Protein AF-A0A292QJA0-F1 (afdb_monomer_lite)

Foldseek 3Di:
DVPCVLQQQADDPVRHSVVVVVVVVVVVVVLVVVVDPVVVVLLVLLVVLLVLLCVLVVLLVLVVLVQVPDDDPDPPDDSVVSVVSNVVSLVVSCVSPVVSSVVVVVVVVVVVVVCVVCVPPDPPDDSVVRSVVVVVVVVVVVVVPDDDDPVLDQDADEAAQAQCVNRVVSVVVVCVVRVVRHHYHYDHDDDDPDDDDVVVVVVSVVVSVVVCVVPPDD

Structure (mmCIF, N/CA/C/O backbone):
data_AF-A0A292QJA0-F1
#
_entry.id   AF-A0A292QJA0-F1
#
loop_
_atom_site.group_PDB
_atom_site.id
_atom_site.type_symbol
_atom_site.label_atom_id
_atom_site.label_alt_id
_atom_site.label_comp_id
_atom_site.label_asym_id
_atom_site.label_entity_id
_atom_site.label_seq_id
_atom_site.pdbx_PDB_ins_code
_atom_site.Cartn_x
_atom_site.Cartn_y
_atom_site.Cartn_z
_atom_site.occupancy
_atom_site.B_iso_or_equiv
_atom_site.auth_seq_id
_atom_site.auth_comp_id
_atom_site.auth_asym_id
_atom_site.auth_atom_id
_atom_site.pdbx_PDB_model_num
ATOM 1 N N . TYR A 1 1 ? -13.177 3.931 -1.621 1.00 68.00 1 TYR A N 1
ATOM 2 C CA . TYR A 1 1 ? -14.286 2.974 -1.791 1.00 68.00 1 TYR A CA 1
ATOM 3 C C . TYR A 1 1 ? -15.357 3.621 -2.654 1.00 68.00 1 TYR A C 1
ATOM 5 O O . TYR A 1 1 ? -15.838 4.680 -2.253 1.00 68.00 1 TYR A O 1
ATOM 13 N N . PRO A 1 2 ? -15.685 3.057 -3.832 1.00 63.75 2 PRO A N 1
ATOM 14 C CA . PRO A 1 2 ? -16.745 3.592 -4.686 1.00 63.75 2 PRO A CA 1
ATOM 15 C C . PRO A 1 2 ? -18.065 3.551 -3.901 1.00 63.75 2 PRO A C 1
ATOM 17 O O . PRO A 1 2 ? -18.461 2.490 -3.431 1.00 63.75 2 PRO A O 1
ATOM 20 N N . GLY A 1 3 ? -18.675 4.715 -3.672 1.00 71.25 3 GLY A N 1
ATOM 21 C CA . GLY A 1 3 ? -19.870 4.883 -2.829 1.00 71.25 3 GLY A CA 1
ATOM 22 C C . GLY A 1 3 ? -19.679 5.821 -1.630 1.00 71.25 3 GLY A C 1
ATOM 23 O O . GLY A 1 3 ? -20.610 6.535 -1.270 1.00 71.25 3 GLY A O 1
ATOM 24 N N . LEU A 1 4 ? -18.466 5.923 -1.066 1.00 78.56 4 LEU A N 1
ATOM 25 C CA . LEU A 1 4 ? -18.188 6.879 0.024 1.00 78.56 4 LEU A CA 1
ATOM 26 C C . LEU A 1 4 ? -17.960 8.319 -0.468 1.00 78.56 4 LEU A C 1
ATOM 28 O O . LEU A 1 4 ? -17.971 9.253 0.330 1.00 78.56 4 LEU A O 1
ATOM 32 N N . GLU A 1 5 ? -17.807 8.521 -1.778 1.00 77.50 5 GLU A N 1
ATOM 33 C CA . GLU A 1 5 ? -17.623 9.844 -2.399 1.00 77.50 5 GLU A CA 1
ATOM 34 C C . GLU A 1 5 ? -18.797 10.795 -2.122 1.00 77.50 5 GLU A C 1
ATOM 36 O O . GLU A 1 5 ? -18.617 12.010 -2.056 1.00 77.50 5 GLU A O 1
ATOM 41 N N . MET A 1 6 ? -19.992 10.254 -1.861 1.00 82.12 6 MET A N 1
ATOM 42 C CA . MET A 1 6 ? -21.164 11.045 -1.487 1.00 82.12 6 MET A CA 1
ATOM 43 C C . MET A 1 6 ? -20.943 11.860 -0.200 1.00 82.12 6 MET A C 1
ATOM 45 O O . MET A 1 6 ? -21.485 12.966 -0.095 1.00 82.12 6 MET A O 1
ATOM 49 N N . PHE A 1 7 ? -20.158 11.333 0.748 1.00 82.19 7 PHE A N 1
ATOM 50 C CA . PHE A 1 7 ? -19.834 11.976 2.027 1.00 82.19 7 PHE A CA 1
ATOM 51 C C . PHE A 1 7 ? -18.679 12.979 1.921 1.00 82.19 7 PHE A C 1
ATOM 53 O O . PHE A 1 7 ? -18.533 13.824 2.798 1.00 82.19 7 PHE A O 1
ATOM 60 N N . ALA A 1 8 ? -17.895 12.927 0.839 1.00 76.31 8 ALA A N 1
ATOM 61 C CA . ALA A 1 8 ? -16.766 13.826 0.605 1.00 76.31 8 ALA A CA 1
ATOM 62 C C . ALA A 1 8 ? -17.184 15.211 0.073 1.00 76.31 8 ALA A C 1
ATOM 64 O O . ALA A 1 8 ? -16.354 16.114 -0.015 1.00 76.31 8 ALA A O 1
ATOM 65 N N . LYS A 1 9 ? -18.461 15.403 -0.292 1.00 81.44 9 LYS A N 1
ATOM 66 C CA . LYS A 1 9 ? -18.966 16.700 -0.758 1.00 81.44 9 LYS A CA 1
ATOM 67 C C . LYS A 1 9 ? -19.010 17.696 0.407 1.00 81.44 9 LYS A C 1
ATOM 69 O O . LYS A 1 9 ? -19.897 17.605 1.256 1.00 81.44 9 LYS A O 1
ATOM 74 N N . GLY A 1 10 ? -18.064 18.633 0.414 1.00 86.75 10 GLY A N 1
ATOM 75 C CA . GLY A 1 10 ? -18.036 19.771 1.329 1.00 86.75 10 GLY A CA 1
ATOM 76 C C . GLY A 1 10 ? -19.098 20.818 0.982 1.00 86.75 10 GLY A C 1
ATOM 77 O O . GLY A 1 10 ? -19.453 20.993 -0.185 1.00 86.75 10 GLY A O 1
ATOM 78 N N . TYR A 1 11 ? -19.612 21.501 2.001 1.00 85.56 11 TYR A N 1
ATOM 79 C CA . TYR A 1 11 ? -20.587 22.584 1.883 1.00 85.56 11 TYR A CA 1
ATOM 80 C C . TYR A 1 11 ? -20.063 23.855 2.564 1.00 85.56 11 TYR A C 1
ATOM 82 O O . TYR A 1 11 ? -19.253 23.801 3.489 1.00 85.56 11 TYR A O 1
ATOM 90 N N . GLY A 1 12 ? -20.552 25.012 2.115 1.00 87.81 12 GLY A N 1
ATOM 91 C CA . GLY A 1 12 ? -20.186 26.309 2.683 1.00 87.81 12 GLY A CA 1
ATOM 92 C C . GLY A 1 12 ? -18.774 26.775 2.316 1.00 87.81 12 GLY A C 1
ATOM 93 O O . GLY A 1 12 ? -18.084 26.178 1.493 1.00 87.81 12 GLY A O 1
ATOM 94 N N . LYS A 1 13 ? -18.347 27.880 2.937 1.00 83.38 13 LYS A N 1
ATOM 95 C CA . LYS A 1 13 ? -17.066 28.548 2.646 1.00 83.38 13 LYS A CA 1
ATOM 96 C C . LYS A 1 13 ? -15.845 27.732 3.096 1.00 83.38 13 LYS A C 1
ATOM 98 O O . LYS A 1 13 ? -14.780 27.860 2.502 1.00 83.38 13 LYS A O 1
ATOM 103 N N . ASN A 1 14 ? -16.022 26.877 4.105 1.00 88.44 14 ASN A N 1
ATOM 104 C CA . ASN A 1 14 ? -14.962 26.068 4.712 1.00 88.44 14 ASN A CA 1
ATOM 105 C C . ASN A 1 14 ? -14.925 24.615 4.195 1.00 88.44 14 ASN A C 1
ATOM 107 O O . ASN A 1 14 ? -14.148 23.818 4.711 1.00 88.44 14 ASN A O 1
ATOM 111 N N . ASN A 1 15 ? -15.739 24.258 3.188 1.00 87.44 15 ASN A N 1
ATOM 112 C CA . ASN A 1 15 ? -15.872 22.885 2.676 1.00 87.44 15 ASN A CA 1
ATOM 113 C C . ASN A 1 15 ? -16.213 21.852 3.769 1.00 87.44 15 ASN A C 1
ATOM 115 O O . ASN A 1 15 ? -15.630 20.771 3.833 1.00 87.44 15 ASN A O 1
ATOM 119 N N . GLU A 1 16 ? -17.189 22.166 4.617 1.00 87.31 16 GLU A N 1
ATOM 120 C CA . GLU A 1 16 ? -17.574 21.314 5.741 1.00 87.31 16 GLU A CA 1
ATOM 121 C C . GLU A 1 16 ? -18.332 20.064 5.260 1.00 87.31 16 GLU A C 1
ATOM 123 O O . GLU A 1 16 ? -19.299 20.179 4.494 1.00 87.31 16 GLU A O 1
ATOM 128 N N . PRO A 1 17 ? -17.940 18.849 5.687 1.00 89.88 17 PRO A N 1
ATOM 129 C CA . PRO A 1 17 ? -18.560 17.607 5.238 1.00 89.88 17 PRO A CA 1
ATOM 130 C C . PRO A 1 17 ? -19.878 17.339 5.989 1.00 89.88 17 PRO A C 1
ATOM 132 O O . PRO A 1 17 ? -19.977 16.406 6.785 1.00 89.88 17 PRO A O 1
ATOM 135 N N . LEU A 1 18 ? -20.926 18.127 5.707 1.00 88.00 18 LEU A N 1
ATOM 136 C CA . LEU A 1 18 ? -22.232 18.042 6.390 1.00 88.00 18 LEU A CA 1
ATOM 137 C C . LEU A 1 18 ? -22.833 16.629 6.383 1.00 88.00 18 LEU A C 1
ATOM 139 O O . LEU A 1 18 ? -23.363 16.161 7.388 1.00 88.00 18 LEU A O 1
ATOM 143 N N . ARG A 1 19 ? -22.716 15.911 5.260 1.00 89.06 19 ARG A N 1
ATOM 144 C CA . ARG A 1 19 ? -23.191 14.521 5.148 1.00 89.06 19 ARG A CA 1
ATOM 145 C C . ARG A 1 19 ? -22.420 13.571 6.067 1.00 89.06 19 ARG A C 1
ATOM 147 O O . ARG A 1 19 ? -23.008 12.623 6.579 1.00 89.06 19 ARG A O 1
ATOM 154 N N . GLY A 1 20 ? -21.130 13.832 6.282 1.00 90.88 20 GLY A N 1
ATOM 155 C CA . GLY A 1 20 ? -20.309 13.114 7.253 1.00 90.88 20 GLY A CA 1
ATOM 156 C C . GLY A 1 20 ? -20.780 13.366 8.684 1.00 90.88 20 GLY A C 1
ATOM 157 O O . GLY A 1 20 ? -20.939 12.408 9.434 1.00 90.88 20 GLY A O 1
ATOM 158 N N . TYR A 1 21 ? -21.106 14.617 9.034 1.00 91.44 21 TYR A N 1
ATOM 159 C CA . TYR A 1 21 ? -21.655 14.943 10.355 1.00 91.44 21 TYR A CA 1
ATOM 160 C C . TYR A 1 21 ? -22.984 14.239 10.632 1.00 91.44 21 TYR A C 1
ATOM 162 O O . TYR A 1 21 ? -23.148 13.656 11.703 1.00 91.44 21 TYR A O 1
ATOM 170 N N . ILE A 1 22 ? -23.900 14.219 9.659 1.00 92.88 22 ILE A N 1
ATOM 171 C CA . ILE A 1 22 ? -25.180 13.504 9.786 1.00 92.88 22 ILE A CA 1
ATOM 172 C C . ILE A 1 22 ? -24.938 12.005 10.015 1.00 92.88 22 ILE A C 1
ATOM 174 O O . ILE A 1 22 ? -25.538 11.421 10.913 1.00 92.88 22 ILE A O 1
ATOM 178 N N . LEU A 1 23 ? -24.014 11.390 9.266 1.00 92.19 23 LEU A N 1
ATOM 179 C CA . LEU A 1 23 ? -23.655 9.983 9.456 1.00 92.19 23 LEU A CA 1
ATOM 180 C C . LEU A 1 23 ? -23.111 9.726 10.871 1.00 92.19 23 LEU A C 1
ATOM 182 O O . LEU A 1 23 ? -23.577 8.810 11.547 1.00 92.19 23 LEU A O 1
ATOM 186 N N . THR A 1 24 ? -22.161 10.542 11.339 1.00 93.88 24 THR A N 1
ATOM 187 C CA . THR A 1 24 ? -21.607 10.403 12.695 1.00 93.88 24 THR A CA 1
ATOM 188 C C . THR A 1 24 ? -22.659 10.623 13.774 1.00 93.88 24 THR A C 1
ATOM 190 O O . THR A 1 24 ? -22.657 9.903 14.767 1.00 93.88 24 THR A O 1
ATOM 193 N N . PHE A 1 25 ? -23.588 11.560 13.564 1.00 95.00 25 PHE A N 1
ATOM 194 C CA . PHE A 1 25 ? -24.685 11.833 14.484 1.00 95.00 25 PHE A CA 1
ATOM 195 C C . PHE A 1 25 ? -25.618 10.626 14.602 1.00 95.00 25 PHE A C 1
ATOM 197 O O . PHE A 1 25 ? -25.892 10.184 15.712 1.00 95.00 25 PHE A O 1
ATOM 204 N N . CYS A 1 26 ? -26.045 10.035 13.481 1.00 95.50 26 CYS A N 1
ATOM 205 C CA . CYS A 1 26 ? -26.895 8.844 13.491 1.00 95.50 26 CYS A CA 1
ATOM 206 C C . CYS A 1 26 ? -26.212 7.643 14.164 1.00 95.50 26 CYS A C 1
ATOM 208 O O . CYS A 1 26 ? -26.848 6.945 14.952 1.00 95.50 26 CYS A O 1
ATOM 210 N N . ILE A 1 27 ? -24.921 7.417 13.890 1.00 94.50 27 ILE A N 1
ATOM 211 C CA . ILE A 1 27 ? -24.154 6.333 14.523 1.00 94.50 27 ILE A CA 1
ATOM 212 C C . ILE A 1 27 ? -24.035 6.578 16.031 1.00 94.50 27 ILE A C 1
ATOM 214 O O . ILE A 1 27 ? -24.316 5.678 16.819 1.00 94.50 27 ILE A O 1
ATOM 218 N N . ALA A 1 28 ? -23.662 7.791 16.447 1.00 93.56 28 ALA A N 1
ATOM 219 C CA . ALA A 1 28 ? -23.542 8.142 17.859 1.00 93.56 28 ALA A CA 1
ATOM 220 C C . ALA A 1 28 ? -24.882 8.001 18.593 1.00 93.56 28 ALA A C 1
ATOM 222 O O . ALA A 1 28 ? -24.929 7.400 19.664 1.00 93.56 28 ALA A O 1
ATOM 223 N N . LEU A 1 29 ? -25.977 8.482 17.995 1.00 95.25 29 LEU A N 1
ATOM 224 C CA . LEU A 1 29 ? -27.323 8.357 18.549 1.00 95.25 29 LEU A CA 1
ATOM 225 C C . LEU A 1 29 ? -27.700 6.883 18.767 1.00 95.25 29 LEU A C 1
ATOM 227 O O . LEU A 1 29 ? -28.195 6.538 19.836 1.00 95.25 29 LEU A O 1
ATOM 231 N N . ALA A 1 30 ? -27.405 6.003 17.804 1.00 92.75 30 ALA A N 1
ATOM 232 C CA . ALA A 1 30 ? -27.671 4.570 17.928 1.00 92.75 30 ALA A CA 1
ATOM 233 C C . ALA A 1 30 ? -26.941 3.930 19.125 1.00 92.75 30 ALA A C 1
ATOM 235 O O . ALA A 1 30 ? -27.534 3.122 19.835 1.00 92.75 30 ALA A O 1
ATOM 236 N N . PHE A 1 31 ? -25.688 4.319 19.393 1.00 91.38 31 PHE A N 1
ATOM 237 C CA . PHE A 1 31 ? -24.949 3.844 20.570 1.00 91.38 31 PHE A CA 1
ATOM 238 C C . PHE A 1 31 ? -25.442 4.467 21.882 1.00 91.38 31 PHE A C 1
ATOM 240 O O . PHE A 1 31 ? -25.478 3.776 22.898 1.00 91.38 31 PHE A O 1
ATOM 247 N N . ILE A 1 32 ? -25.856 5.739 21.877 1.00 92.31 32 ILE A N 1
ATOM 248 C CA . ILE A 1 32 ? -26.421 6.410 23.061 1.00 92.31 32 ILE A CA 1
ATOM 249 C C . ILE A 1 32 ? -27.716 5.722 23.512 1.00 92.31 32 ILE A C 1
ATOM 251 O O . ILE A 1 32 ? -27.918 5.541 24.712 1.00 92.31 32 ILE A O 1
ATOM 255 N N . LEU A 1 33 ? -28.557 5.274 22.572 1.00 93.31 33 LEU A N 1
ATOM 256 C CA . LEU A 1 33 ? -29.819 4.580 22.868 1.00 93.31 33 LEU A CA 1
ATOM 257 C C . LEU A 1 33 ? -29.642 3.252 23.624 1.00 93.31 33 LEU A C 1
ATOM 259 O O . LEU A 1 33 ? -30.582 2.805 24.274 1.00 93.31 33 LEU A O 1
ATOM 263 N N . ILE A 1 34 ? -28.455 2.636 23.589 1.00 91.25 34 ILE A N 1
ATOM 264 C CA . ILE A 1 34 ? -28.147 1.430 24.378 1.00 91.25 34 ILE A CA 1
ATOM 265 C C . ILE A 1 34 ? -28.147 1.754 25.883 1.00 91.25 34 ILE A C 1
ATOM 267 O O . ILE A 1 34 ? -28.434 0.881 26.698 1.00 91.25 34 ILE A O 1
ATOM 271 N N . ALA A 1 35 ? -27.825 3.002 26.257 1.00 89.94 35 ALA A N 1
ATOM 272 C CA . ALA A 1 35 ? -27.836 3.529 27.628 1.00 89.94 35 ALA A CA 1
ATOM 273 C C . ALA A 1 35 ? -27.054 2.695 28.671 1.00 89.94 35 ALA A C 1
ATOM 275 O O . ALA A 1 35 ? -27.254 2.843 29.876 1.00 89.94 35 ALA A O 1
ATOM 276 N N . GLN A 1 36 ? -26.128 1.836 28.228 1.00 90.31 36 GLN A N 1
ATOM 277 C CA . GLN A 1 36 ? -25.299 0.989 29.088 1.00 90.31 36 GLN A CA 1
ATOM 278 C C . GLN A 1 36 ? -23.819 1.136 28.735 1.00 90.31 36 GLN A C 1
ATOM 280 O O . GLN A 1 36 ? -23.321 0.556 27.768 1.00 90.31 36 GLN A O 1
ATOM 285 N N . LEU A 1 37 ? -23.087 1.873 29.572 1.00 87.81 37 LEU A N 1
ATOM 286 C CA . LEU A 1 37 ? -21.661 2.138 29.368 1.00 87.81 37 LEU A CA 1
ATOM 287 C C . LEU A 1 37 ? -20.823 0.850 29.295 1.00 87.81 37 LEU A C 1
ATOM 289 O O . LEU A 1 37 ? -19.934 0.741 28.454 1.00 87.81 37 LEU A O 1
ATOM 293 N N . ASN A 1 38 ? -21.147 -0.145 30.126 1.00 88.94 38 ASN A N 1
ATOM 294 C CA . ASN A 1 38 ? -20.410 -1.412 30.205 1.00 88.94 38 ASN A CA 1
ATOM 295 C C . ASN A 1 38 ? -20.510 -2.255 28.925 1.00 88.94 38 ASN A C 1
ATOM 297 O O . ASN A 1 38 ? -19.628 -3.067 28.664 1.00 88.94 38 ASN A O 1
ATOM 301 N N . VAL A 1 39 ? -21.553 -2.055 28.114 1.00 86.38 39 VAL A N 1
ATOM 302 C CA . VAL A 1 39 ? -21.707 -2.721 26.809 1.00 86.38 39 VAL A CA 1
ATOM 303 C C . VAL A 1 39 ? -20.972 -1.946 25.715 1.00 86.38 39 VAL A C 1
ATOM 305 O O . VAL A 1 39 ? -20.377 -2.538 24.818 1.00 86.38 39 VAL A O 1
ATOM 308 N N . ILE A 1 40 ? -20.973 -0.615 25.804 1.00 88.31 40 ILE A N 1
ATOM 309 C CA . ILE A 1 40 ? -20.352 0.268 24.811 1.00 88.31 40 ILE A CA 1
ATOM 310 C C . ILE A 1 40 ? -18.819 0.227 24.912 1.00 88.31 40 ILE A C 1
ATOM 312 O O . ILE A 1 40 ? -18.135 0.205 23.887 1.00 88.31 40 ILE A O 1
ATOM 316 N N . ALA A 1 41 ? -18.269 0.190 26.130 1.00 87.75 41 ALA A N 1
ATOM 317 C CA . ALA A 1 41 ? -16.827 0.279 26.352 1.00 87.75 41 ALA A CA 1
ATOM 318 C C . ALA A 1 41 ? -16.023 -0.824 25.625 1.00 87.75 41 ALA A C 1
ATOM 320 O O . ALA A 1 41 ? -15.116 -0.469 24.869 1.00 87.75 41 ALA A O 1
ATOM 321 N N . PRO A 1 42 ? -16.370 -2.126 25.716 1.00 85.25 42 PRO A N 1
ATOM 322 C CA . PRO A 1 42 ? -15.665 -3.175 24.977 1.00 85.25 42 PRO A CA 1
ATOM 323 C C . PRO A 1 42 ? -15.732 -3.006 23.454 1.00 85.25 42 PRO A C 1
ATOM 325 O O . PRO A 1 42 ? -14.767 -3.328 22.764 1.00 85.25 42 PRO A O 1
ATOM 328 N N . ILE A 1 43 ? -16.840 -2.479 22.916 1.00 86.69 43 ILE A N 1
ATOM 329 C CA . ILE A 1 43 ? -17.003 -2.244 21.473 1.00 86.69 43 ILE A CA 1
ATOM 330 C C . ILE A 1 43 ? -16.015 -1.173 21.005 1.00 86.69 43 ILE A C 1
ATOM 332 O O . ILE A 1 43 ? -15.278 -1.386 20.042 1.00 86.69 43 ILE A O 1
ATOM 336 N N . ILE A 1 44 ? -15.969 -0.039 21.708 1.00 90.19 44 ILE A N 1
ATOM 337 C CA . ILE A 1 44 ? -15.054 1.062 21.395 1.00 90.19 44 ILE A CA 1
ATOM 338 C C . ILE A 1 44 ? -13.599 0.599 21.536 1.00 90.19 44 ILE A C 1
ATOM 340 O O . ILE A 1 44 ? -12.802 0.797 20.616 1.00 90.19 44 ILE A O 1
ATOM 344 N N . SER A 1 45 ? -13.257 -0.076 22.638 1.00 91.38 45 SER A N 1
ATOM 345 C CA . SER A 1 45 ? -11.914 -0.623 22.858 1.00 91.38 45 SER A CA 1
ATOM 346 C C . SER A 1 45 ? -11.485 -1.571 21.737 1.00 91.38 45 SER A C 1
ATOM 348 O O . SER A 1 45 ? -10.351 -1.474 21.276 1.00 91.38 45 SER A O 1
ATOM 350 N N . ASN A 1 46 ? -12.385 -2.431 21.248 1.00 90.25 46 ASN A N 1
ATOM 351 C CA . ASN A 1 46 ? -12.121 -3.352 20.140 1.00 90.25 46 ASN A CA 1
ATOM 352 C C . ASN A 1 46 ? -11.760 -2.602 18.842 1.00 90.25 46 ASN A C 1
ATOM 354 O O . ASN A 1 46 ? -10.774 -2.934 18.186 1.00 90.25 46 ASN A O 1
ATOM 358 N N . PHE A 1 47 ? -12.503 -1.544 18.493 1.00 90.44 47 PHE A N 1
ATOM 359 C CA . PHE A 1 47 ? -12.196 -0.723 17.315 1.00 90.44 47 PHE A CA 1
ATOM 360 C C . PHE A 1 47 ? -10.874 0.048 17.451 1.00 90.44 47 PHE A C 1
ATOM 362 O O . PHE A 1 47 ? -10.095 0.094 16.495 1.00 90.44 47 PHE A O 1
ATOM 369 N N . PHE A 1 48 ? -10.579 0.614 18.626 1.00 92.50 48 PHE A N 1
ATOM 370 C CA . PHE A 1 48 ? -9.303 1.297 18.861 1.00 92.50 48 PHE A CA 1
ATOM 371 C C . PHE A 1 48 ? -8.119 0.327 18.816 1.00 92.50 48 PHE A C 1
ATOM 373 O O . PHE A 1 48 ? -7.139 0.609 18.128 1.00 92.50 48 PHE A O 1
ATOM 380 N N . LEU A 1 49 ? -8.225 -0.844 19.452 1.00 93.31 49 LEU A N 1
ATOM 381 C CA . LEU A 1 49 ? -7.206 -1.897 19.385 1.00 93.31 49 LEU A CA 1
ATOM 382 C C . LEU A 1 49 ? -6.962 -2.362 17.950 1.00 93.31 49 LEU A C 1
ATOM 384 O O . LEU A 1 49 ? -5.806 -2.486 17.552 1.00 93.31 49 LEU A O 1
ATOM 388 N N . ALA A 1 50 ? -8.018 -2.541 17.151 1.00 92.50 50 ALA A N 1
ATOM 389 C CA . ALA A 1 50 ? -7.883 -2.861 15.733 1.00 92.50 50 ALA A CA 1
ATOM 390 C C . ALA A 1 50 ? -7.132 -1.757 14.967 1.00 92.50 50 ALA A C 1
ATOM 392 O O . ALA A 1 50 ? -6.237 -2.054 14.175 1.00 92.50 50 ALA A O 1
ATOM 393 N N . SER A 1 51 ? -7.436 -0.480 15.227 1.00 94.69 51 SER A N 1
ATOM 394 C CA . SER A 1 51 ? -6.726 0.637 14.590 1.00 94.69 51 SER A CA 1
ATOM 395 C C . SER A 1 51 ? -5.243 0.693 14.983 1.00 94.69 51 SER A C 1
ATOM 397 O O . SER A 1 51 ? -4.386 0.860 14.116 1.00 94.69 51 SER A O 1
ATOM 399 N N . TYR A 1 52 ? -4.917 0.456 16.259 1.00 95.50 52 TYR A N 1
ATOM 400 C CA . TYR A 1 52 ? -3.536 0.401 16.738 1.00 95.50 52 TYR A CA 1
ATOM 401 C C . TYR A 1 52 ? -2.783 -0.803 16.174 1.00 95.50 52 TYR A C 1
ATOM 403 O O . TYR A 1 52 ? -1.629 -0.659 15.767 1.00 95.50 52 TYR A O 1
ATOM 411 N N . ALA A 1 53 ? -3.435 -1.964 16.077 1.00 95.19 53 ALA A N 1
ATOM 412 C CA . ALA A 1 53 ? -2.867 -3.145 15.441 1.00 95.19 53 ALA A CA 1
ATOM 413 C C . ALA A 1 53 ? -2.531 -2.871 13.969 1.00 95.19 53 ALA A C 1
ATOM 415 O O . ALA A 1 53 ? -1.428 -3.184 13.527 1.00 95.19 53 ALA A O 1
ATOM 416 N N . LEU A 1 54 ? -3.439 -2.227 13.226 1.00 93.81 54 LEU A N 1
ATOM 417 C CA . LEU A 1 54 ? -3.233 -1.888 11.817 1.00 93.81 54 LEU A CA 1
ATOM 418 C C . LEU A 1 54 ? -2.122 -0.866 11.608 1.00 93.81 54 LEU A C 1
ATOM 420 O O . LEU A 1 54 ? -1.311 -1.039 10.702 1.00 93.81 54 LEU A O 1
ATOM 424 N N . ILE A 1 55 ? -2.053 0.176 12.439 1.00 94.81 55 ILE A N 1
ATOM 425 C CA . ILE A 1 55 ? -0.973 1.166 12.373 1.00 94.81 55 ILE A CA 1
ATOM 426 C C . ILE A 1 55 ? 0.372 0.481 12.630 1.00 94.81 55 ILE A C 1
ATOM 428 O O . ILE A 1 55 ? 1.277 0.592 11.801 1.00 94.81 55 ILE A O 1
ATOM 432 N N . ASN A 1 56 ? 0.484 -0.293 13.711 1.00 95.81 56 ASN A N 1
ATOM 433 C CA . ASN A 1 56 ? 1.701 -1.027 14.048 1.00 95.81 56 ASN A CA 1
ATOM 434 C C . ASN A 1 56 ? 2.103 -2.022 12.945 1.00 95.81 56 ASN A C 1
ATOM 436 O O . ASN A 1 56 ? 3.247 -2.044 12.490 1.00 95.81 56 ASN A O 1
ATOM 440 N N . PHE A 1 57 ? 1.148 -2.792 12.426 1.00 93.56 57 PHE A N 1
ATOM 441 C CA . PHE A 1 57 ? 1.409 -3.712 11.325 1.00 93.56 57 PHE A CA 1
ATOM 442 C C . PHE A 1 57 ? 1.828 -2.978 10.043 1.00 93.56 57 PHE A C 1
ATOM 444 O O . PHE A 1 57 ? 2.761 -3.408 9.370 1.00 93.56 57 PHE A O 1
ATOM 451 N N . SER A 1 58 ? 1.195 -1.848 9.714 1.00 91.19 58 SER A N 1
ATOM 452 C CA . SER A 1 58 ? 1.522 -1.071 8.512 1.00 91.19 58 SER A CA 1
ATOM 453 C C . SER A 1 58 ? 2.953 -0.536 8.540 1.00 91.19 58 SER A C 1
ATOM 455 O O . SER A 1 58 ? 3.663 -0.611 7.537 1.00 91.19 58 SER A O 1
ATOM 457 N N . VAL A 1 59 ? 3.398 -0.065 9.704 1.00 92.38 59 VAL A N 1
ATOM 458 C CA . VAL A 1 59 ? 4.735 0.480 9.926 1.00 92.38 59 VAL A CA 1
ATOM 459 C C . VAL A 1 59 ? 5.791 -0.628 9.905 1.00 92.38 59 VAL A C 1
ATOM 461 O O . VAL A 1 59 ? 6.850 -0.459 9.298 1.00 92.38 59 VAL A O 1
ATOM 464 N N . PHE A 1 60 ? 5.497 -1.784 10.507 1.00 93.38 60 PHE A N 1
ATOM 465 C CA . PHE A 1 60 ? 6.333 -2.977 10.386 1.00 93.38 60 PHE A CA 1
ATOM 466 C C . PHE A 1 60 ? 6.467 -3.430 8.925 1.00 93.38 60 PHE A C 1
ATOM 468 O O . PHE A 1 60 ? 7.580 -3.590 8.428 1.00 93.38 60 PHE A O 1
ATOM 475 N N . HIS A 1 61 ? 5.347 -3.576 8.214 1.00 88.06 61 HIS A N 1
ATOM 476 C CA . HIS A 1 61 ? 5.326 -4.028 6.824 1.00 88.06 61 HIS A CA 1
ATOM 477 C C . HIS A 1 61 ? 6.035 -3.040 5.884 1.00 88.06 61 HIS A C 1
ATOM 479 O O . HIS A 1 61 ? 6.749 -3.462 4.979 1.00 88.06 61 HIS A O 1
ATOM 485 N N . ALA A 1 62 ? 5.882 -1.728 6.091 1.00 87.38 62 ALA A N 1
ATOM 486 C CA . ALA A 1 62 ? 6.578 -0.708 5.304 1.00 87.38 62 ALA A CA 1
ATOM 487 C C . ALA A 1 62 ? 8.105 -0.759 5.490 1.00 87.38 62 ALA A C 1
ATOM 489 O O . ALA A 1 62 ? 8.833 -0.639 4.502 1.00 87.38 62 ALA A O 1
ATOM 490 N N . SER A 1 63 ? 8.573 -0.987 6.725 1.00 88.50 63 SER A N 1
ATOM 491 C CA . SER A 1 63 ? 9.991 -1.225 7.036 1.00 88.50 63 SER A CA 1
ATOM 492 C C . SER A 1 63 ? 10.513 -2.513 6.415 1.00 88.50 63 SER A C 1
ATOM 494 O O . SER A 1 63 ? 11.562 -2.499 5.782 1.00 88.50 63 SER A O 1
ATOM 496 N N . LEU A 1 64 ? 9.774 -3.616 6.554 1.00 85.75 64 LEU A N 1
ATOM 497 C CA . LEU A 1 64 ? 10.167 -4.912 5.998 1.00 85.75 64 LEU A CA 1
ATOM 498 C C . LEU A 1 64 ? 10.245 -4.874 4.464 1.00 85.75 64 LEU A C 1
ATOM 500 O O . LEU A 1 64 ? 11.129 -5.478 3.864 1.00 85.75 64 LEU A O 1
ATOM 504 N N . ALA A 1 65 ? 9.333 -4.136 3.829 1.00 77.75 65 ALA A N 1
ATOM 505 C CA . ALA A 1 65 ? 9.268 -3.977 2.383 1.00 77.75 65 ALA A CA 1
ATOM 506 C C . ALA A 1 65 ? 10.257 -2.938 1.817 1.00 77.75 65 ALA A C 1
ATOM 508 O O . ALA A 1 65 ? 10.240 -2.710 0.608 1.00 77.75 65 ALA A O 1
ATOM 509 N N . ASN A 1 66 ? 11.082 -2.287 2.652 1.00 76.44 66 ASN A N 1
ATOM 510 C CA . ASN A 1 66 ? 12.005 -1.217 2.245 1.00 76.44 66 ASN A CA 1
ATOM 511 C C . ASN A 1 66 ? 11.347 -0.189 1.304 1.00 76.44 66 ASN A C 1
ATOM 513 O O . ASN A 1 66 ? 11.876 0.146 0.242 1.00 76.44 66 ASN A O 1
ATOM 517 N N . SER A 1 67 ? 10.150 0.286 1.667 1.00 70.81 67 SER A N 1
ATOM 518 C CA . SER A 1 67 ? 9.415 1.239 0.829 1.00 70.81 67 SER A CA 1
ATOM 519 C C . SER A 1 67 ? 10.241 2.532 0.641 1.00 70.81 67 SER A C 1
ATOM 521 O O . SER A 1 67 ? 10.656 3.113 1.641 1.00 70.81 67 SER A O 1
ATOM 523 N N . PRO A 1 68 ? 10.473 3.049 -0.587 1.00 62.84 68 PRO A N 1
ATOM 524 C CA . PRO A 1 68 ? 11.345 4.196 -0.864 1.00 62.84 68 PRO A CA 1
ATOM 525 C C . PRO A 1 68 ? 11.014 5.468 -0.079 1.00 62.84 68 PRO A C 1
ATOM 527 O O . PRO A 1 68 ? 11.914 6.254 0.225 1.00 62.84 68 PRO A O 1
ATOM 530 N N . GLY A 1 69 ? 9.731 5.677 0.240 1.00 73.12 69 GLY A N 1
ATOM 531 C CA . GLY A 1 69 ? 9.258 6.819 1.027 1.00 73.12 69 GLY A CA 1
ATOM 532 C C . GLY A 1 69 ? 9.335 6.618 2.544 1.00 73.12 69 GLY A C 1
ATOM 533 O O . GLY A 1 69 ? 9.112 7.562 3.296 1.00 73.12 69 GLY A O 1
ATOM 534 N N . TRP A 1 70 ? 9.642 5.410 3.014 1.00 80.06 70 TRP A N 1
ATOM 535 C CA . TRP A 1 70 ? 9.678 5.080 4.431 1.00 80.06 70 TRP A CA 1
ATOM 536 C C . TRP A 1 70 ? 11.101 5.234 4.988 1.00 80.06 70 TRP A C 1
ATOM 538 O O . TRP A 1 70 ? 11.967 4.391 4.770 1.00 80.06 70 TRP A O 1
ATOM 548 N N . ARG A 1 71 ? 11.350 6.346 5.694 1.00 86.06 71 ARG A N 1
ATOM 549 C CA . ARG A 1 71 ? 12.644 6.680 6.324 1.00 86.06 71 ARG A CA 1
ATOM 550 C C . ARG A 1 71 ? 12.437 7.193 7.755 1.00 86.06 71 ARG A C 1
ATOM 552 O O . ARG A 1 71 ? 12.526 8.398 7.993 1.00 86.06 71 ARG A O 1
ATOM 559 N N . PRO A 1 72 ? 12.099 6.316 8.712 1.00 86.56 72 PRO A N 1
ATOM 560 C CA . PRO A 1 72 ? 11.872 6.726 10.091 1.00 86.56 72 PRO A CA 1
ATOM 561 C C . PRO A 1 72 ? 13.179 7.258 10.698 1.00 86.56 72 PRO A C 1
ATOM 563 O O . PRO A 1 72 ? 14.121 6.508 10.921 1.00 86.56 72 PRO A O 1
ATOM 566 N N . SER A 1 73 ? 13.233 8.563 10.973 1.00 87.75 73 SER A N 1
ATOM 567 C CA . SER A 1 73 ? 14.394 9.220 11.602 1.00 87.75 73 SER A CA 1
ATOM 568 C C . SER A 1 73 ? 14.348 9.184 13.137 1.00 87.75 73 SER A C 1
ATOM 570 O O . SER A 1 73 ? 15.227 9.732 13.804 1.00 87.75 73 SER A O 1
ATOM 572 N N . PHE A 1 74 ? 13.299 8.600 13.719 1.00 92.19 74 PHE A N 1
ATOM 573 C CA . PHE A 1 74 ? 13.103 8.588 15.162 1.00 92.19 74 PHE A CA 1
ATOM 574 C C . PHE A 1 74 ? 14.064 7.605 15.844 1.00 92.19 74 PHE A C 1
ATOM 576 O O . PHE A 1 74 ? 14.095 6.424 15.510 1.00 92.19 74 PHE A O 1
ATOM 583 N N . LYS A 1 75 ? 14.821 8.085 16.839 1.00 87.88 75 LYS A N 1
ATOM 584 C CA . LYS A 1 75 ? 15.930 7.348 17.474 1.00 87.88 75 LYS A CA 1
ATOM 585 C C . LYS A 1 75 ? 15.527 6.010 18.107 1.00 87.88 75 LYS A C 1
ATOM 587 O O . LYS A 1 75 ? 16.312 5.072 18.072 1.00 87.88 75 LYS A O 1
ATOM 592 N N . PHE A 1 76 ? 14.330 5.921 18.686 1.00 92.12 76 PHE A N 1
ATOM 593 C CA . PHE A 1 76 ? 13.844 4.710 19.366 1.00 92.12 76 PHE A CA 1
ATOM 594 C C . PHE A 1 76 ? 12.882 3.880 18.508 1.00 92.12 76 PHE A C 1
ATOM 596 O O . PHE A 1 76 ? 12.174 3.013 19.017 1.00 92.12 76 PHE A O 1
ATOM 603 N N . TYR A 1 77 ? 12.819 4.153 17.205 1.00 92.44 77 TYR A N 1
ATOM 604 C CA . TYR A 1 77 ? 12.016 3.357 16.293 1.00 92.44 77 TYR A CA 1
ATOM 605 C C . TYR A 1 77 ? 12.667 1.988 16.046 1.00 92.44 77 TYR A C 1
ATOM 607 O O . TYR A 1 77 ? 13.840 1.904 15.693 1.00 92.44 77 TYR A O 1
ATOM 615 N N . ASN A 1 78 ? 11.887 0.914 16.174 1.00 93.12 78 ASN A N 1
ATOM 616 C CA . ASN A 1 78 ? 12.302 -0.437 15.805 1.00 93.12 78 ASN A CA 1
ATOM 617 C C . ASN A 1 78 ? 11.115 -1.190 15.181 1.00 93.12 78 ASN A C 1
ATOM 619 O O . ASN A 1 78 ? 10.028 -1.232 15.764 1.00 93.12 78 ASN A O 1
ATOM 623 N N . MET A 1 79 ? 11.317 -1.807 14.009 1.00 92.88 79 MET A N 1
ATOM 624 C CA . MET A 1 79 ? 10.245 -2.526 13.309 1.00 92.88 79 MET A CA 1
ATOM 625 C C . MET A 1 79 ? 9.693 -3.694 14.138 1.00 92.88 79 MET A C 1
ATOM 627 O O . MET A 1 79 ? 8.488 -3.927 14.141 1.00 92.88 79 MET A O 1
ATOM 631 N N . TRP A 1 80 ? 10.549 -4.392 14.888 1.00 94.50 80 TRP A N 1
ATOM 632 C CA . TRP A 1 80 ? 10.164 -5.558 15.686 1.00 94.50 80 TRP A CA 1
ATOM 633 C C . TRP A 1 80 ? 9.312 -5.175 16.892 1.00 94.50 80 TRP A C 1
ATOM 635 O O . TRP A 1 80 ? 8.396 -5.907 17.253 1.00 94.50 80 TRP A O 1
ATOM 645 N N . VAL A 1 81 ? 9.558 -3.994 17.469 1.00 95.19 81 VAL A N 1
ATOM 646 C CA . VAL A 1 81 ? 8.703 -3.430 18.525 1.00 95.19 81 VAL A CA 1
ATOM 647 C C . VAL A 1 81 ? 7.314 -3.126 17.967 1.00 95.19 81 VAL A C 1
ATOM 649 O O . VAL A 1 81 ? 6.313 -3.401 18.622 1.00 95.19 81 VAL A O 1
ATOM 652 N N . SER A 1 82 ? 7.239 -2.632 16.729 1.00 95.31 82 SER A N 1
ATOM 653 C CA . SER A 1 82 ? 5.960 -2.410 16.053 1.00 95.31 82 SER A CA 1
ATOM 654 C C . SER A 1 82 ? 5.226 -3.731 15.780 1.00 95.31 82 SER A C 1
ATOM 656 O O . SER A 1 82 ? 4.039 -3.834 16.078 1.00 95.31 82 SER A O 1
ATOM 658 N N . LEU A 1 83 ? 5.924 -4.784 15.335 1.00 95.38 83 LEU A N 1
ATOM 659 C CA . LEU A 1 83 ? 5.325 -6.118 15.191 1.00 95.38 83 LEU A CA 1
ATOM 660 C C . LEU A 1 83 ? 4.807 -6.662 16.530 1.00 95.38 83 LEU A C 1
ATOM 662 O O . LEU A 1 83 ? 3.672 -7.131 16.600 1.00 95.38 83 LEU A O 1
ATOM 666 N N . ALA A 1 84 ? 5.608 -6.561 17.592 1.00 97.19 84 ALA A N 1
ATOM 667 C CA . ALA A 1 84 ? 5.209 -6.980 18.932 1.00 97.19 84 ALA A CA 1
ATOM 668 C C . ALA A 1 84 ? 3.967 -6.213 19.414 1.00 97.19 84 ALA A C 1
ATOM 670 O O . ALA A 1 84 ? 3.040 -6.823 19.941 1.00 97.19 84 ALA A O 1
ATOM 671 N N . GLY A 1 85 ? 3.903 -4.901 19.163 1.00 96.25 85 GLY A N 1
ATOM 672 C CA . GLY A 1 85 ? 2.731 -4.076 19.451 1.00 96.25 85 GLY A CA 1
ATOM 673 C C . GLY A 1 85 ? 1.485 -4.521 18.684 1.00 96.25 85 GLY A C 1
ATOM 674 O O . GLY A 1 85 ? 0.414 -4.626 19.274 1.00 96.25 85 GLY A O 1
ATOM 675 N N . ALA A 1 86 ? 1.609 -4.847 17.393 1.00 95.69 86 ALA A N 1
ATOM 676 C CA . ALA A 1 86 ? 0.489 -5.353 16.598 1.00 95.69 86 ALA A CA 1
ATOM 677 C C . ALA A 1 86 ? -0.042 -6.692 17.135 1.00 95.69 86 ALA A C 1
ATOM 679 O O . ALA A 1 86 ? -1.250 -6.847 17.315 1.00 95.69 86 ALA A O 1
ATOM 680 N N . VAL A 1 87 ? 0.856 -7.637 17.437 1.00 95.75 87 VAL A N 1
ATOM 681 C CA . VAL A 1 87 ? 0.493 -8.944 18.006 1.00 95.75 87 VAL A CA 1
ATOM 682 C C . VAL A 1 87 ? -0.162 -8.771 19.374 1.00 95.75 87 VAL A C 1
ATOM 684 O O . VAL A 1 87 ? -1.212 -9.361 19.615 1.00 95.75 87 VAL A O 1
ATOM 687 N N . LEU A 1 88 ? 0.400 -7.923 20.240 1.00 96.50 88 LEU A N 1
ATOM 688 C CA . LEU A 1 88 ? -0.166 -7.629 21.554 1.00 96.50 88 LEU A CA 1
ATOM 689 C C . LEU A 1 88 ? -1.582 -7.054 21.432 1.00 96.50 88 LEU A C 1
ATOM 691 O O . LEU A 1 88 ? -2.486 -7.526 22.116 1.00 96.50 88 LEU A O 1
ATOM 695 N N . CYS A 1 89 ? -1.798 -6.089 20.531 1.00 95.00 89 CYS A N 1
ATOM 696 C CA . CYS A 1 89 ? -3.129 -5.539 20.284 1.00 95.00 89 CYS A CA 1
ATOM 697 C C . CYS A 1 89 ? -4.111 -6.624 19.827 1.00 95.00 89 CYS A C 1
ATOM 699 O O . CYS A 1 89 ? -5.206 -6.696 20.374 1.00 95.00 89 CYS A O 1
ATOM 701 N N . CYS A 1 90 ? -3.722 -7.500 18.894 1.00 93.00 90 CYS A N 1
ATOM 702 C CA . CYS A 1 90 ? -4.570 -8.608 18.448 1.00 93.00 90 CYS A CA 1
ATOM 703 C C . CYS A 1 90 ? -4.897 -9.586 19.585 1.00 93.00 90 CYS A C 1
ATOM 705 O O . CYS A 1 90 ? -6.056 -9.956 19.750 1.00 93.00 90 CYS A O 1
ATOM 707 N N . VAL A 1 91 ? -3.909 -9.979 20.394 1.00 94.94 91 VAL A N 1
ATOM 708 C CA . VAL A 1 91 ? -4.116 -10.893 21.530 1.00 94.94 91 VAL A CA 1
ATOM 709 C C . VAL A 1 91 ? -5.079 -10.282 22.545 1.00 94.94 91 VAL A C 1
ATOM 711 O O . VAL A 1 91 ? -6.062 -10.923 22.908 1.00 94.94 91 VAL A O 1
ATOM 714 N N . VAL A 1 92 ? -4.859 -9.027 22.950 1.00 94.75 92 VAL A N 1
ATOM 715 C CA . VAL A 1 92 ? -5.756 -8.316 23.878 1.00 94.75 92 VAL A CA 1
ATOM 716 C C . VAL A 1 92 ? -7.169 -8.219 23.302 1.00 94.75 92 VAL A C 1
ATOM 718 O O . VAL A 1 92 ? -8.143 -8.408 24.025 1.00 94.75 92 VAL A O 1
ATOM 721 N N . MET A 1 93 ? -7.294 -7.998 21.993 1.00 93.44 93 MET A N 1
ATOM 722 C CA . MET A 1 93 ? -8.580 -7.956 21.301 1.00 93.44 93 MET A CA 1
ATOM 723 C C . MET A 1 93 ? -9.357 -9.278 21.440 1.00 93.44 93 MET A C 1
ATOM 725 O O . MET A 1 93 ? -10.535 -9.267 21.799 1.00 93.44 93 MET A O 1
ATOM 729 N N . PHE A 1 94 ? -8.688 -10.420 21.239 1.00 92.81 94 PHE A N 1
ATOM 730 C CA . PHE A 1 94 ? -9.285 -11.747 21.434 1.00 92.81 94 PHE A CA 1
ATOM 731 C C . PHE A 1 94 ? -9.622 -12.050 22.901 1.00 92.81 94 PHE A C 1
ATOM 733 O O . PHE A 1 94 ? -10.643 -12.687 23.155 1.00 92.81 94 PHE A O 1
ATOM 740 N N . VAL A 1 95 ? -8.804 -11.580 23.850 1.00 93.44 95 VAL A N 1
ATOM 741 C CA . VAL A 1 95 ? -9.039 -11.755 25.295 1.00 93.44 95 VAL A CA 1
ATOM 742 C C . VAL A 1 95 ? -10.262 -10.969 25.766 1.00 93.44 95 VAL A C 1
ATOM 744 O O . VAL A 1 95 ? -11.053 -11.495 26.543 1.00 93.44 95 VAL A O 1
ATOM 747 N N . ILE A 1 96 ? -10.441 -9.729 25.293 1.00 90.56 96 ILE A N 1
ATOM 748 C CA . ILE A 1 96 ? -11.609 -8.910 25.647 1.00 90.56 96 ILE A CA 1
ATOM 749 C C . ILE A 1 96 ? -12.875 -9.550 25.090 1.00 90.56 96 ILE A C 1
ATOM 751 O O . ILE A 1 96 ? -13.859 -9.698 25.815 1.00 90.56 96 ILE A O 1
ATOM 755 N N . ASN A 1 97 ? -12.881 -9.876 23.791 1.00 89.38 97 ASN A N 1
ATOM 756 C CA . ASN A 1 97 ? -14.082 -10.399 23.169 1.00 89.38 97 ASN A CA 1
ATOM 757 C C . ASN A 1 97 ? -13.839 -11.161 21.853 1.00 89.38 97 ASN A C 1
ATOM 759 O O . ASN A 1 97 ? -13.817 -10.567 20.775 1.00 89.38 97 ASN A O 1
ATOM 763 N N . TRP A 1 98 ? -13.727 -12.490 21.913 1.00 91.56 98 TRP A N 1
ATOM 764 C CA . TRP A 1 98 ? -13.264 -13.315 20.785 1.00 91.56 98 TRP A CA 1
ATOM 765 C C . TRP A 1 98 ? -14.132 -13.230 19.510 1.00 91.56 98 TRP A C 1
ATOM 767 O O . TRP A 1 98 ? -13.598 -13.050 18.418 1.00 91.56 98 TRP A O 1
ATOM 777 N N . TRP A 1 99 ? -15.463 -13.315 19.622 1.00 90.38 99 TRP A N 1
ATOM 778 C CA . TRP A 1 99 ? -16.405 -13.201 18.493 1.00 90.38 99 TRP A CA 1
ATOM 779 C C . TRP A 1 99 ? -16.379 -11.813 17.837 1.00 90.38 99 TRP A C 1
ATOM 781 O O . TRP A 1 99 ? -16.287 -11.709 16.614 1.00 90.38 99 TRP A O 1
ATOM 791 N N . ALA A 1 100 ? -16.386 -10.737 18.631 1.00 87.81 100 ALA A N 1
ATOM 792 C CA . ALA A 1 100 ? -16.286 -9.372 18.120 1.00 87.81 100 ALA A CA 1
ATOM 793 C C . ALA A 1 100 ? -14.916 -9.103 17.477 1.00 87.81 100 ALA A C 1
ATOM 795 O O . ALA A 1 100 ? -14.853 -8.437 16.444 1.00 87.81 100 ALA A O 1
ATOM 796 N N . ALA A 1 101 ? -13.835 -9.646 18.045 1.00 89.06 101 ALA A N 1
ATOM 797 C CA . ALA A 1 101 ? -12.490 -9.573 17.481 1.00 89.06 101 ALA A CA 1
ATOM 798 C C . ALA A 1 101 ? -12.381 -10.329 16.148 1.00 89.06 101 ALA A C 1
ATOM 800 O O . ALA A 1 101 ? -11.725 -9.868 15.213 1.00 89.06 101 ALA A O 1
ATOM 801 N N . LEU A 1 102 ? -13.036 -11.486 16.032 1.00 91.19 102 LEU A N 1
ATOM 802 C CA . LEU A 1 102 ? -13.085 -12.240 14.784 1.00 91.19 102 LEU A CA 1
ATOM 803 C C . LEU A 1 102 ? -13.859 -11.465 13.711 1.00 91.19 102 LEU A C 1
ATOM 805 O O . LEU A 1 102 ? -13.363 -11.318 12.596 1.00 91.19 102 LEU A O 1
ATOM 809 N N . MET A 1 103 ? -15.017 -10.890 14.054 1.00 91.25 103 MET A N 1
ATOM 810 C CA . MET A 1 103 ? -15.776 -10.051 13.121 1.00 91.25 103 MET A CA 1
ATOM 811 C C . MET A 1 103 ? -14.975 -8.837 12.640 1.00 91.25 103 MET A C 1
ATOM 813 O O . MET A 1 103 ? -14.930 -8.581 11.437 1.00 91.25 103 MET A O 1
ATOM 817 N N . THR A 1 104 ? -14.314 -8.097 13.538 1.00 89.12 104 THR A N 1
ATOM 818 C CA . THR A 1 104 ? -13.517 -6.925 13.140 1.00 89.12 104 THR A CA 1
ATOM 819 C C . THR A 1 104 ? -12.337 -7.314 12.258 1.00 89.12 104 THR A C 1
ATOM 821 O O . THR A 1 104 ? -12.129 -6.675 11.227 1.00 89.12 104 THR A O 1
ATOM 824 N N . ASN A 1 105 ? -11.613 -8.389 12.585 1.00 89.31 105 ASN A N 1
ATOM 825 C CA . ASN A 1 105 ? -10.528 -8.895 11.740 1.00 89.31 105 ASN A CA 1
ATOM 826 C C . ASN A 1 105 ? -11.017 -9.314 10.348 1.00 89.31 105 ASN A C 1
ATOM 828 O O . ASN A 1 105 ? -10.371 -8.981 9.357 1.00 89.31 105 ASN A O 1
ATOM 832 N N . VAL A 1 106 ? -12.160 -10.000 10.250 1.00 92.69 106 VAL A N 1
ATOM 833 C CA . VAL A 1 106 ? -12.744 -10.403 8.959 1.00 92.69 106 VAL A CA 1
ATOM 834 C C . VAL A 1 106 ? -13.129 -9.181 8.126 1.00 92.69 106 VAL A C 1
ATOM 836 O O . VAL A 1 106 ? -12.803 -9.130 6.940 1.00 92.69 106 VAL A O 1
ATOM 839 N N . ILE A 1 107 ? -13.763 -8.171 8.731 1.00 92.12 107 ILE A N 1
ATOM 840 C CA . ILE A 1 107 ? -14.130 -6.925 8.039 1.00 92.12 107 ILE A CA 1
ATOM 841 C C . ILE A 1 107 ? -12.876 -6.202 7.539 1.00 92.12 107 ILE A C 1
ATOM 843 O O . ILE A 1 107 ? -12.810 -5.814 6.374 1.00 92.12 107 ILE A O 1
ATOM 847 N N . VAL A 1 108 ? -11.862 -6.050 8.391 1.00 90.38 108 VAL A N 1
ATOM 848 C CA . VAL A 1 108 ? -10.594 -5.394 8.045 1.00 90.38 108 VAL A CA 1
ATOM 849 C C . VAL A 1 108 ? -9.863 -6.148 6.933 1.00 90.38 108 VAL A C 1
ATOM 851 O O . VAL A 1 108 ? -9.417 -5.527 5.969 1.00 90.38 108 VAL A O 1
ATOM 854 N N . MET A 1 109 ? -9.783 -7.477 7.021 1.00 89.56 109 MET A N 1
ATOM 855 C CA . MET A 1 109 ? -9.175 -8.319 5.991 1.00 89.56 109 MET A CA 1
ATOM 856 C C . MET A 1 109 ? -9.943 -8.216 4.667 1.00 89.56 109 MET A C 1
ATOM 858 O O . MET A 1 109 ? -9.336 -8.039 3.613 1.00 89.56 109 MET A O 1
ATOM 862 N N . GLY A 1 110 ? -11.277 -8.256 4.708 1.00 92.06 110 GLY A N 1
ATOM 863 C CA . GLY A 1 110 ? -12.130 -8.088 3.532 1.00 92.06 110 GLY A CA 1
ATOM 864 C C . GLY A 1 110 ? -11.942 -6.724 2.866 1.00 92.06 110 GLY A C 1
ATOM 865 O O . GLY A 1 110 ? -11.784 -6.648 1.649 1.00 92.06 110 GLY A O 1
ATOM 866 N N . LEU A 1 111 ? -11.877 -5.650 3.657 1.00 89.19 111 LEU A N 1
ATOM 867 C CA . LEU A 1 111 ? -11.577 -4.295 3.184 1.00 89.19 111 LEU A CA 1
ATOM 868 C C . LEU A 1 111 ? -10.175 -4.204 2.564 1.00 89.19 111 LEU A C 1
ATOM 870 O O . LEU A 1 111 ? -10.012 -3.627 1.487 1.00 89.19 111 LEU A O 1
ATOM 874 N N . TYR A 1 112 ? -9.171 -4.814 3.198 1.00 86.19 112 TYR A N 1
ATOM 875 C CA . TYR A 1 112 ? -7.807 -4.872 2.677 1.00 86.19 112 TYR A CA 1
ATOM 876 C C . TYR A 1 112 ? -7.741 -5.601 1.327 1.00 86.19 112 TYR A C 1
ATOM 878 O O . TYR A 1 112 ? -7.205 -5.059 0.357 1.00 86.19 112 TYR A O 1
ATOM 886 N N . ILE A 1 113 ? -8.346 -6.791 1.227 1.00 87.56 113 ILE A N 1
ATOM 887 C CA . ILE A 1 113 ? -8.420 -7.570 -0.017 1.00 87.56 113 ILE A CA 1
ATOM 888 C C . ILE A 1 113 ? -9.176 -6.785 -1.092 1.00 87.56 113 ILE A C 1
ATOM 890 O O . ILE A 1 113 ? -8.720 -6.712 -2.233 1.00 87.56 113 ILE A O 1
ATOM 894 N N . TYR A 1 114 ? -10.291 -6.146 -0.731 1.00 87.81 114 TYR A N 1
ATOM 895 C CA . TYR A 1 114 ? -11.075 -5.325 -1.648 1.00 87.81 114 TYR A CA 1
ATOM 896 C C . TYR A 1 114 ? -10.231 -4.206 -2.266 1.00 87.81 114 TYR A C 1
ATOM 898 O O . TYR A 1 114 ? -10.207 -4.057 -3.489 1.00 87.81 114 TYR A O 1
ATOM 906 N N . VAL A 1 115 ? -9.505 -3.440 -1.444 1.00 83.12 115 VAL A N 1
ATOM 907 C CA . VAL A 1 115 ? -8.623 -2.362 -1.921 1.00 83.12 115 VAL A CA 1
ATOM 908 C C . VAL A 1 115 ? -7.480 -2.921 -2.768 1.00 83.12 115 VAL A C 1
ATOM 910 O O . VAL A 1 115 ? -7.180 -2.368 -3.829 1.00 83.12 115 VAL A O 1
ATOM 913 N N . SER A 1 116 ? -6.886 -4.037 -2.340 1.00 78.75 116 SER A N 1
ATOM 914 C CA . SER A 1 116 ? -5.793 -4.704 -3.052 1.00 78.75 116 SER A CA 1
ATOM 915 C C . SER A 1 116 ? -6.211 -5.194 -4.445 1.00 78.75 116 SER A C 1
ATOM 917 O O . SER A 1 116 ? -5.446 -5.067 -5.402 1.00 78.75 116 SER A O 1
ATOM 919 N N . TYR A 1 117 ? -7.445 -5.690 -4.592 1.00 79.50 117 TYR A N 1
ATOM 920 C CA . TYR A 1 117 ? -7.977 -6.163 -5.870 1.00 79.50 117 TYR A CA 1
ATOM 921 C C . TYR A 1 117 ? -8.414 -5.019 -6.790 1.00 79.50 117 TYR A C 1
ATOM 923 O O . TYR A 1 117 ? -8.069 -5.006 -7.970 1.00 79.50 117 TYR A O 1
ATOM 931 N N . LYS A 1 118 ? -9.153 -4.032 -6.260 1.00 77.31 118 LYS A N 1
ATOM 932 C CA . LYS A 1 118 ? -9.666 -2.900 -7.052 1.00 77.31 118 LYS A CA 1
ATOM 933 C C . LYS A 1 118 ? -8.556 -2.012 -7.608 1.00 77.31 118 LYS A C 1
ATOM 935 O O . LYS A 1 118 ? -8.833 -1.332 -8.590 1.00 77.31 118 LYS A O 1
ATOM 940 N N . LYS A 1 119 ? -7.372 -1.990 -6.969 1.00 69.38 119 LYS A N 1
ATOM 941 C CA . LYS A 1 119 ? -6.215 -1.137 -7.311 1.00 69.38 119 LYS A CA 1
ATOM 942 C C . LYS A 1 119 ? -6.664 0.231 -7.842 1.00 69.38 119 LYS A C 1
ATOM 944 O O . LYS A 1 119 ? -6.421 0.526 -9.010 1.00 69.38 119 LYS A O 1
ATOM 949 N N . PRO A 1 120 ? -7.405 1.023 -7.044 1.00 63.66 120 PRO A N 1
ATOM 950 C CA . PRO A 1 120 ? -7.902 2.305 -7.523 1.00 63.66 120 PRO A CA 1
ATOM 951 C C . PRO A 1 120 ? -6.720 3.158 -7.999 1.00 63.66 120 PRO A C 1
ATOM 953 O O . PRO A 1 120 ? -5.665 3.131 -7.366 1.00 63.66 120 PRO A O 1
ATOM 956 N N . ASP A 1 121 ? -6.893 3.888 -9.103 1.00 54.66 121 ASP A N 1
ATOM 957 C CA . ASP A 1 121 ? -5.884 4.809 -9.641 1.00 54.66 121 ASP A CA 1
ATOM 958 C C . ASP A 1 121 ? -5.696 5.982 -8.665 1.00 54.66 121 ASP A C 1
ATOM 960 O O . ASP A 1 121 ? -6.294 7.048 -8.800 1.00 54.66 121 ASP A O 1
ATOM 964 N N . VAL A 1 122 ? -4.914 5.755 -7.610 1.00 58.53 122 VAL A N 1
ATOM 965 C CA . VAL A 1 122 ? -4.604 6.739 -6.575 1.00 58.53 122 VAL A CA 1
ATOM 966 C C . VAL A 1 122 ? -3.137 7.146 -6.672 1.00 58.53 122 VAL A C 1
ATOM 968 O O . VAL A 1 122 ? -2.236 6.312 -6.658 1.00 58.53 122 VAL A O 1
ATOM 971 N N . ASN A 1 123 ? -2.893 8.456 -6.737 1.00 56.94 123 ASN A N 1
ATOM 972 C CA . ASN A 1 123 ? -1.559 9.033 -6.946 1.00 56.94 123 ASN A CA 1
ATOM 973 C C . ASN A 1 123 ? -0.633 8.965 -5.717 1.00 56.94 123 ASN A C 1
ATOM 975 O O . ASN A 1 123 ? 0.498 9.434 -5.785 1.00 56.94 123 ASN A O 1
ATOM 979 N N . TRP A 1 124 ? -1.082 8.407 -4.590 1.00 53.62 124 TRP A N 1
ATOM 980 C CA . TRP A 1 124 ? -0.344 8.459 -3.321 1.00 53.62 124 TRP A CA 1
ATOM 981 C C . TRP A 1 124 ? 0.821 7.462 -3.212 1.00 53.62 124 TRP A C 1
ATOM 983 O O . TRP A 1 124 ? 1.513 7.470 -2.203 1.00 53.62 124 TRP A O 1
ATOM 993 N N . GLY A 1 125 ? 1.083 6.654 -4.245 1.00 56.88 125 GLY A N 1
ATOM 994 C CA . GLY A 1 125 ? 2.150 5.649 -4.246 1.00 56.88 125 GLY A CA 1
ATOM 995 C C . GLY A 1 125 ? 1.864 4.496 -3.275 1.00 56.88 125 GLY A C 1
ATOM 996 O O . GLY A 1 125 ? 1.517 4.692 -2.115 1.00 56.88 125 GLY A O 1
ATOM 997 N N . SER A 1 126 ? 1.985 3.252 -3.736 1.00 67.88 126 SER A N 1
ATOM 998 C CA . SER A 1 126 ? 1.785 2.085 -2.864 1.00 67.88 126 SER A CA 1
ATOM 999 C C . SER A 1 126 ? 3.119 1.534 -2.365 1.00 67.88 126 SER A C 1
ATOM 1001 O O . SER A 1 126 ? 4.037 1.356 -3.166 1.00 67.88 126 SER A O 1
ATOM 1003 N N . SER A 1 127 ? 3.195 1.127 -1.090 1.00 67.12 127 SER A N 1
ATOM 1004 C CA . SER A 1 127 ? 4.319 0.339 -0.551 1.00 67.12 127 SER A CA 1
ATOM 1005 C C . SER A 1 127 ? 4.585 -0.937 -1.362 1.00 67.12 127 SER A C 1
ATOM 1007 O O . SER A 1 127 ? 5.718 -1.402 -1.433 1.00 67.12 127 SER A O 1
ATOM 1009 N N . THR A 1 128 ? 3.567 -1.487 -2.033 1.00 68.62 128 THR A N 1
ATOM 1010 C CA . THR A 1 128 ? 3.743 -2.641 -2.926 1.00 68.62 128 THR A CA 1
ATOM 1011 C C . THR A 1 128 ? 4.439 -2.275 -4.238 1.00 68.62 128 THR A C 1
ATOM 1013 O O . THR A 1 128 ? 5.324 -3.005 -4.666 1.00 68.62 128 THR A O 1
ATOM 1016 N N . GLN A 1 129 ? 4.101 -1.137 -4.858 1.00 70.75 129 GLN A N 1
ATOM 1017 C CA . GLN A 1 129 ? 4.758 -0.655 -6.087 1.00 70.75 129 GLN A CA 1
ATOM 1018 C C . GLN A 1 129 ? 6.225 -0.307 -5.821 1.00 70.75 129 GLN A C 1
ATOM 1020 O O . GLN A 1 129 ? 7.117 -0.660 -6.588 1.00 70.75 129 GLN A O 1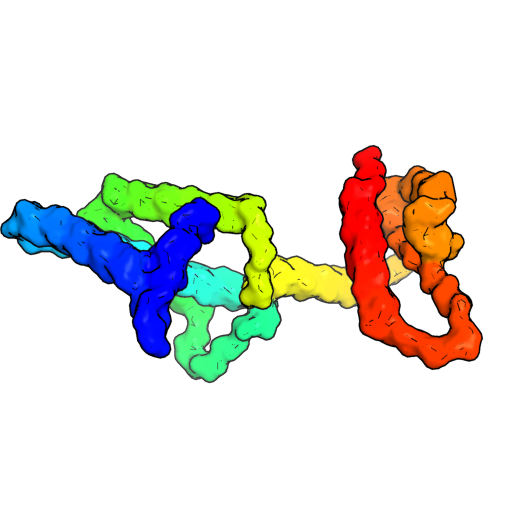
ATOM 1025 N N . ALA A 1 130 ? 6.445 0.348 -4.689 1.00 71.31 130 ALA A N 1
ATOM 1026 C CA . ALA A 1 130 ? 7.728 0.617 -4.071 1.00 71.31 130 ALA A CA 1
ATOM 1027 C C . ALA A 1 130 ? 8.604 -0.642 -3.929 1.00 71.31 130 ALA A C 1
ATOM 1029 O O . ALA A 1 130 ? 9.731 -0.669 -4.426 1.00 71.31 130 ALA A O 1
ATOM 1030 N N . LEU A 1 131 ? 8.059 -1.701 -3.320 1.00 73.31 131 LEU A N 1
ATOM 1031 C CA . LEU A 1 131 ? 8.736 -2.990 -3.183 1.00 73.31 131 LEU A CA 1
ATOM 1032 C C . LEU A 1 131 ? 9.042 -3.619 -4.548 1.00 73.31 131 LEU A C 1
ATOM 1034 O O . LEU A 1 131 ? 10.158 -4.077 -4.763 1.00 73.31 131 LEU A O 1
ATOM 1038 N N . THR A 1 132 ? 8.090 -3.605 -5.488 1.00 81.31 132 THR A N 1
ATOM 1039 C CA . THR A 1 132 ? 8.309 -4.143 -6.841 1.00 81.31 132 THR A CA 1
ATOM 1040 C C . THR A 1 132 ? 9.447 -3.418 -7.561 1.00 81.31 132 THR A C 1
ATOM 1042 O O . THR A 1 132 ? 10.267 -4.065 -8.207 1.00 81.31 132 THR A O 1
ATOM 1045 N N . TYR A 1 133 ? 9.537 -2.090 -7.430 1.00 83.19 133 TYR A N 1
ATOM 1046 C CA . TYR A 1 133 ? 10.639 -1.310 -7.997 1.00 83.19 133 TYR A CA 1
ATOM 1047 C C . TYR A 1 133 ? 11.982 -1.680 -7.358 1.00 83.19 133 TYR A C 1
ATOM 1049 O O . TYR A 1 133 ? 12.948 -1.940 -8.072 1.00 83.19 133 TYR A O 1
ATOM 1057 N N . HIS A 1 134 ? 12.037 -1.750 -6.023 1.00 79.38 134 HIS A N 1
ATOM 1058 C CA . HIS A 1 134 ? 13.252 -2.135 -5.306 1.00 79.38 134 HIS A CA 1
ATOM 1059 C C . HIS A 1 134 ? 13.703 -3.551 -5.688 1.00 79.38 134 HIS A C 1
ATOM 1061 O O . HIS A 1 134 ? 14.866 -3.755 -6.015 1.00 79.38 134 HIS A O 1
ATOM 1067 N N . GLN A 1 135 ? 12.783 -4.519 -5.726 1.00 84.75 135 GLN A N 1
ATOM 1068 C CA . GLN A 1 135 ? 13.059 -5.885 -6.177 1.00 84.75 135 GLN A CA 1
ATOM 1069 C C . GLN A 1 135 ? 13.585 -5.905 -7.614 1.00 84.75 135 GLN A C 1
ATOM 1071 O O . GLN A 1 135 ? 14.618 -6.514 -7.870 1.00 84.75 135 GLN A O 1
ATOM 10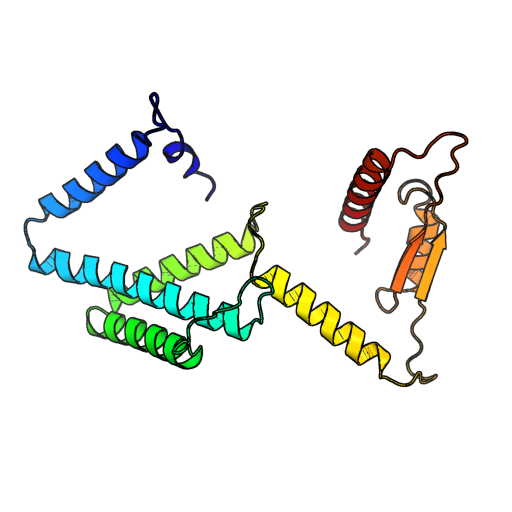76 N N . ALA A 1 136 ? 12.929 -5.205 -8.545 1.00 89.12 136 ALA A N 1
ATOM 1077 C CA . ALA A 1 136 ? 13.377 -5.134 -9.933 1.00 89.12 136 ALA A CA 1
ATOM 1078 C C . ALA A 1 136 ? 14.792 -4.543 -10.057 1.00 89.12 136 ALA A C 1
ATOM 1080 O O . ALA A 1 136 ? 15.604 -5.061 -10.824 1.00 89.12 136 ALA A O 1
ATOM 1081 N N . LEU A 1 137 ? 15.110 -3.505 -9.277 1.00 88.19 137 LEU A N 1
ATOM 1082 C CA . LEU A 1 137 ? 16.436 -2.889 -9.239 1.00 88.19 137 LEU A CA 1
ATOM 1083 C C . LEU A 1 137 ? 17.487 -3.849 -8.670 1.00 88.19 137 LEU A C 1
ATOM 1085 O O . LEU A 1 137 ? 18.505 -4.085 -9.313 1.00 88.19 137 LEU A O 1
ATOM 1089 N N . THR A 1 138 ? 17.235 -4.428 -7.494 1.00 87.81 138 THR A N 1
ATOM 1090 C CA . THR A 1 138 ? 18.141 -5.384 -6.845 1.00 87.81 138 THR A CA 1
ATOM 1091 C C . THR A 1 138 ? 18.390 -6.596 -7.738 1.00 87.81 138 THR A C 1
ATOM 1093 O O . THR A 1 138 ? 19.536 -6.993 -7.921 1.00 87.81 138 THR A O 1
ATOM 1096 N N . HIS A 1 139 ? 17.347 -7.149 -8.361 1.00 91.44 139 HIS A N 1
ATOM 1097 C CA . HIS A 1 139 ? 17.493 -8.262 -9.296 1.00 91.44 139 HIS A CA 1
ATOM 1098 C C . HIS A 1 139 ? 18.265 -7.867 -10.559 1.00 91.44 139 HIS A C 1
ATOM 1100 O O . HIS A 1 139 ? 19.084 -8.653 -11.022 1.00 91.44 139 HIS A O 1
ATOM 1106 N N . SER A 1 140 ? 18.066 -6.655 -11.086 1.00 90.81 140 SER A N 1
ATOM 1107 C CA . SER A 1 140 ? 18.843 -6.154 -12.231 1.00 90.81 140 SER A CA 1
ATOM 1108 C C . SER A 1 140 ? 20.323 -5.967 -11.881 1.00 90.81 140 SER A C 1
ATOM 1110 O O . SER A 1 140 ? 21.184 -6.331 -12.672 1.00 90.81 140 SER A O 1
ATOM 1112 N N . LEU A 1 141 ? 20.632 -5.455 -10.684 1.00 91.94 141 LEU A N 1
ATOM 1113 C CA . LEU A 1 141 ? 22.007 -5.324 -10.188 1.00 91.94 141 LEU A CA 1
ATOM 1114 C C . LEU A 1 141 ? 22.681 -6.685 -9.995 1.00 91.94 141 LEU A C 1
ATOM 1116 O O . LEU A 1 141 ? 23.822 -6.860 -10.411 1.00 91.94 141 LEU A O 1
ATOM 1120 N N . HIS A 1 142 ? 21.971 -7.655 -9.412 1.00 91.38 142 HIS A N 1
ATOM 1121 C CA . HIS A 1 142 ? 22.467 -9.027 -9.302 1.00 91.38 142 HIS A CA 1
ATOM 1122 C C . HIS A 1 142 ? 22.696 -9.668 -10.671 1.00 91.38 142 HIS A C 1
ATOM 1124 O O . HIS A 1 142 ? 23.660 -10.411 -10.830 1.00 91.38 142 HIS A O 1
ATOM 1130 N N . LEU A 1 143 ? 21.850 -9.378 -11.664 1.00 88.00 143 LEU A N 1
ATO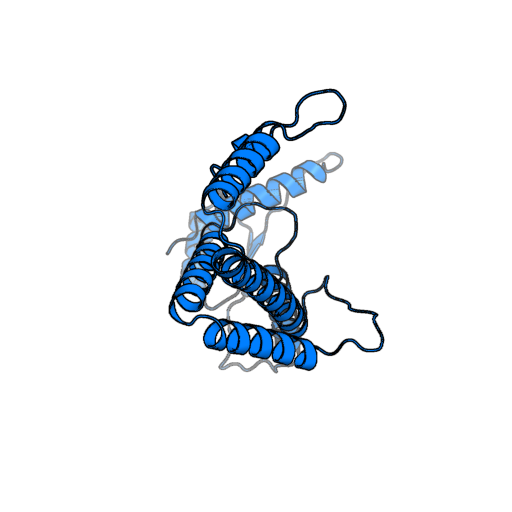M 1131 C CA . LEU A 1 143 ? 22.022 -9.898 -13.018 1.00 88.00 143 LEU A CA 1
ATOM 1132 C C . LEU A 1 143 ? 23.310 -9.375 -13.673 1.00 88.00 143 LEU A C 1
ATOM 1134 O O . LEU A 1 143 ? 23.965 -10.131 -14.378 1.00 88.00 143 LEU A O 1
ATOM 1138 N N . SER A 1 144 ? 23.717 -8.135 -13.382 1.00 87.19 144 SER A N 1
ATOM 1139 C CA . SER A 1 144 ? 24.968 -7.554 -13.892 1.00 87.19 144 SER A CA 1
ATOM 1140 C C . SER A 1 144 ? 26.239 -8.224 -13.357 1.00 87.19 144 SER A C 1
ATOM 1142 O O . SER A 1 144 ? 27.299 -8.043 -13.946 1.00 87.19 144 SER A O 1
ATOM 1144 N N . SER A 1 145 ? 26.164 -8.960 -12.241 1.00 87.44 145 SER A N 1
ATOM 1145 C CA . SER A 1 145 ? 27.311 -9.689 -11.676 1.00 87.44 145 SER A CA 1
ATOM 1146 C C . SER A 1 145 ? 27.391 -11.155 -12.112 1.00 87.44 145 SER A C 1
ATOM 1148 O O . SER A 1 145 ? 28.318 -11.852 -11.711 1.00 87.44 145 SER A O 1
ATOM 1150 N N . VAL A 1 146 ? 26.411 -11.654 -12.870 1.00 86.94 146 VAL A N 1
ATOM 1151 C CA . VAL A 1 146 ? 26.393 -13.044 -13.345 1.00 86.94 146 VAL A CA 1
ATOM 1152 C C . VAL A 1 146 ? 27.196 -13.146 -14.639 1.00 86.94 146 VAL A C 1
ATOM 1154 O O . VAL A 1 146 ? 26.976 -12.370 -15.563 1.00 86.94 146 VAL A O 1
ATOM 1157 N N . GLU A 1 147 ? 28.106 -14.117 -14.718 1.00 82.56 147 GLU A N 1
ATOM 1158 C CA . GLU A 1 147 ? 28.870 -14.377 -15.940 1.00 82.56 147 GLU A CA 1
ATOM 1159 C C . GLU A 1 147 ? 27.987 -14.972 -17.045 1.00 82.56 147 GLU A C 1
ATOM 1161 O O . GLU A 1 147 ? 27.181 -15.885 -16.816 1.00 82.56 147 GLU A O 1
ATOM 1166 N N . ASP A 1 148 ? 28.174 -14.480 -18.269 1.00 79.12 148 ASP A N 1
ATOM 1167 C CA . ASP A 1 148 ? 27.487 -15.007 -19.440 1.00 79.12 148 ASP A CA 1
ATOM 1168 C C . ASP A 1 148 ? 27.978 -16.425 -19.753 1.00 79.12 148 ASP A C 1
ATOM 1170 O O . ASP A 1 148 ? 29.152 -16.663 -20.042 1.00 79.12 148 ASP A O 1
ATOM 1174 N N . HIS A 1 149 ? 27.056 -17.390 -19.752 1.00 82.00 149 HIS A N 1
ATOM 1175 C CA . HIS A 1 149 ? 27.346 -18.759 -20.166 1.00 82.00 149 HIS A CA 1
ATOM 1176 C C . HIS A 1 149 ? 26.528 -19.143 -21.399 1.00 82.00 149 HIS A C 1
ATOM 1178 O O . HIS A 1 149 ? 25.325 -18.900 -21.465 1.00 82.00 149 HIS A O 1
ATOM 1184 N N . ILE A 1 150 ? 27.164 -19.828 -22.355 1.00 76.94 150 ILE A N 1
ATOM 1185 C CA . ILE A 1 150 ? 26.572 -20.239 -23.643 1.00 76.94 150 ILE A CA 1
ATOM 1186 C C . ILE A 1 150 ? 25.269 -21.036 -23.440 1.00 76.94 150 ILE A C 1
ATOM 1188 O O . ILE A 1 150 ? 24.320 -20.902 -24.210 1.00 76.94 150 ILE A O 1
ATOM 1192 N N . LYS A 1 151 ? 25.184 -21.822 -22.358 1.00 80.50 151 LYS A N 1
ATOM 1193 C CA . LYS A 1 151 ? 23.997 -22.622 -22.006 1.00 80.50 151 LYS A CA 1
ATOM 1194 C C . LYS A 1 151 ? 22.813 -21.793 -21.489 1.00 80.50 151 LYS A C 1
ATOM 1196 O O . LYS A 1 151 ? 21.684 -22.273 -21.513 1.00 80.50 151 LYS A O 1
ATOM 1201 N N . ASN A 1 152 ? 23.059 -20.557 -21.061 1.00 80.75 152 ASN A N 1
ATOM 1202 C CA . ASN A 1 152 ? 22.062 -19.631 -20.528 1.00 80.75 152 ASN A CA 1
ATOM 1203 C C . ASN A 1 152 ? 21.707 -18.515 -21.519 1.00 80.75 152 ASN A C 1
ATOM 1205 O O . ASN A 1 152 ? 21.124 -17.510 -21.119 1.00 80.75 152 ASN A O 1
ATOM 1209 N N . PHE A 1 153 ? 22.017 -18.684 -22.808 1.00 82.75 153 PHE A N 1
ATOM 1210 C CA . PHE A 1 153 ? 21.679 -17.691 -23.821 1.00 82.75 153 PHE A CA 1
ATOM 1211 C C . PHE A 1 153 ? 20.171 -17.376 -23.827 1.00 82.75 153 PHE A C 1
ATOM 1213 O O . PHE A 1 153 ? 19.307 -18.264 -23.845 1.00 82.75 153 PHE A O 1
ATOM 1220 N N . ARG A 1 154 ? 19.856 -16.077 -23.813 1.00 84.25 154 ARG A N 1
ATOM 1221 C CA . ARG A 1 154 ? 18.500 -15.526 -23.900 1.00 84.25 154 ARG A CA 1
ATOM 1222 C C . ARG A 1 154 ? 18.496 -14.434 -24.972 1.00 84.25 154 ARG A C 1
ATOM 1224 O O . ARG A 1 154 ? 19.224 -13.456 -24.813 1.00 84.25 154 ARG A O 1
ATOM 1231 N N . PRO A 1 155 ? 17.701 -14.557 -26.051 1.00 86.94 155 PRO A N 1
ATOM 1232 C CA . PRO A 1 155 ? 17.694 -13.550 -27.105 1.00 86.94 155 PRO A CA 1
ATOM 1233 C C . PRO A 1 155 ? 17.116 -12.230 -26.582 1.00 86.94 155 PRO A C 1
ATOM 1235 O O . PRO A 1 155 ? 15.998 -12.193 -26.067 1.00 86.94 155 PRO A O 1
ATOM 1238 N N . GLN A 1 156 ? 17.874 -11.144 -26.724 1.00 89.88 156 GLN A N 1
ATOM 1239 C CA . GLN A 1 156 ? 17.423 -9.786 -26.429 1.00 89.88 156 GLN A CA 1
ATOM 1240 C C . GLN A 1 156 ? 17.278 -9.030 -27.752 1.00 89.88 156 GLN A C 1
ATOM 1242 O O . GLN A 1 156 ? 18.249 -8.870 -28.488 1.00 89.88 156 GLN A O 1
ATOM 1247 N N . CYS A 1 157 ? 16.063 -8.605 -28.090 1.00 90.38 157 CYS A N 1
ATOM 1248 C CA . CYS A 1 157 ? 15.758 -8.028 -29.397 1.00 90.38 157 CYS A CA 1
ATOM 1249 C C . CYS A 1 157 ? 15.266 -6.584 -29.265 1.00 90.38 157 CYS A C 1
ATOM 1251 O O . CYS A 1 157 ? 14.221 -6.326 -28.663 1.00 90.38 157 CYS A O 1
ATOM 1253 N N . LEU A 1 158 ? 15.979 -5.648 -29.900 1.00 92.75 158 LEU A N 1
ATOM 1254 C CA . LEU A 1 158 ? 15.472 -4.308 -30.190 1.00 92.75 158 LEU A CA 1
ATOM 1255 C C . LEU A 1 158 ? 14.772 -4.327 -31.550 1.00 92.75 158 LEU A C 1
ATOM 1257 O O . LEU A 1 158 ? 15.374 -4.613 -32.581 1.00 92.75 158 LEU A O 1
ATOM 1261 N N . VAL A 1 159 ? 13.485 -4.018 -31.547 1.00 91.88 159 VAL A N 1
ATOM 1262 C CA . VAL A 1 159 ? 12.598 -4.202 -32.686 1.00 91.88 159 VAL A CA 1
ATOM 1263 C C . VAL A 1 159 ? 12.150 -2.850 -33.216 1.00 91.88 159 VAL A C 1
ATOM 1265 O O . VAL A 1 159 ? 11.341 -2.162 -32.592 1.00 91.88 159 VAL A O 1
ATOM 1268 N N . MET A 1 160 ? 12.642 -2.484 -34.398 1.00 93.12 160 MET A N 1
ATOM 1269 C CA . MET A 1 160 ? 12.338 -1.211 -35.063 1.00 93.12 160 MET A CA 1
ATOM 1270 C C . MET A 1 160 ? 10.947 -1.237 -35.718 1.00 93.12 160 MET A C 1
ATOM 1272 O O . MET A 1 160 ? 10.792 -1.263 -36.941 1.00 93.12 160 MET A O 1
ATOM 1276 N N . THR A 1 161 ? 9.912 -1.265 -34.881 1.00 90.12 161 THR A N 1
ATOM 1277 C CA . THR A 1 161 ? 8.501 -1.336 -35.299 1.00 90.12 161 THR A CA 1
ATOM 1278 C C . THR A 1 161 ? 7.954 0.006 -35.777 1.00 90.12 161 THR A C 1
ATOM 1280 O O . THR A 1 161 ? 6.964 0.034 -36.507 1.00 90.12 161 THR A O 1
ATOM 1283 N N . GLY A 1 162 ? 8.603 1.117 -35.416 1.00 89.94 162 GLY A N 1
ATOM 1284 C CA . GLY A 1 162 ? 7.979 2.426 -35.530 1.00 89.94 162 GLY A CA 1
ATOM 1285 C C . GLY A 1 162 ? 6.914 2.570 -34.440 1.00 89.94 162 GLY A C 1
ATOM 1286 O O . GLY A 1 162 ? 7.151 2.176 -33.302 1.00 89.94 162 GLY A O 1
ATOM 1287 N N . TYR A 1 163 ? 5.738 3.105 -34.765 1.00 88.12 163 TYR A N 1
ATOM 1288 C CA . TYR A 1 163 ? 4.631 3.027 -33.815 1.00 88.12 163 TYR A CA 1
ATOM 1289 C C . TYR A 1 163 ? 4.206 1.553 -33.642 1.00 88.12 163 TYR A C 1
ATOM 1291 O O . TYR A 1 163 ? 4.012 0.865 -34.649 1.00 88.12 163 TYR A O 1
ATOM 1299 N N . PRO A 1 164 ? 4.032 1.041 -32.406 1.00 85.62 164 PRO A N 1
ATOM 1300 C CA . PRO A 1 164 ? 3.744 -0.381 -32.173 1.00 85.62 164 PRO A CA 1
ATOM 1301 C C . PRO A 1 164 ? 2.488 -0.913 -32.882 1.00 85.62 164 PRO A C 1
ATOM 1303 O O . PRO A 1 164 ? 2.402 -2.097 -33.194 1.00 85.62 164 PRO A O 1
ATOM 1306 N N . ASN A 1 165 ? 1.524 -0.036 -33.169 1.00 86.38 165 ASN A N 1
ATOM 1307 C CA . ASN A 1 165 ? 0.294 -0.344 -33.899 1.00 86.38 165 ASN A CA 1
ATOM 1308 C C . ASN A 1 165 ? 0.461 -0.360 -35.430 1.00 86.38 165 ASN A C 1
ATOM 1310 O O . ASN A 1 165 ? -0.410 -0.877 -36.121 1.00 86.38 165 ASN A O 1
ATOM 1314 N N . SER A 1 166 ? 1.545 0.193 -35.978 1.00 89.50 166 SER A N 1
ATOM 1315 C CA . SER A 1 166 ? 1.752 0.288 -37.428 1.00 89.50 166 SER A CA 1
ATOM 1316 C C . SER A 1 166 ? 2.246 -1.014 -38.057 1.00 89.50 166 SER A C 1
ATOM 1318 O O . SER A 1 166 ? 1.979 -1.260 -39.229 1.00 89.50 166 SER A O 1
ATOM 1320 N N . ARG A 1 167 ? 2.986 -1.847 -37.310 1.00 89.62 167 ARG A N 1
ATOM 1321 C CA . ARG A 1 167 ? 3.603 -3.087 -37.822 1.00 89.62 167 ARG A CA 1
ATOM 1322 C C . ARG A 1 167 ? 3.367 -4.285 -36.887 1.00 89.62 167 ARG A C 1
ATOM 1324 O O . ARG A 1 167 ? 4.330 -4.834 -36.345 1.00 89.62 167 ARG A O 1
ATOM 1331 N N . PRO A 1 168 ? 2.109 -4.731 -36.709 1.00 87.50 168 PRO A N 1
ATOM 1332 C CA . PRO A 1 168 ? 1.783 -5.819 -35.785 1.00 87.50 168 PRO A CA 1
ATOM 1333 C C . PRO A 1 168 ? 2.411 -7.162 -36.188 1.00 87.50 168 PRO A C 1
ATOM 1335 O O . PRO A 1 168 ? 2.829 -7.918 -35.318 1.00 87.50 168 PRO A O 1
ATOM 1338 N N . ALA A 1 169 ? 2.564 -7.447 -37.487 1.00 89.50 169 ALA A N 1
ATOM 1339 C CA . ALA A 1 1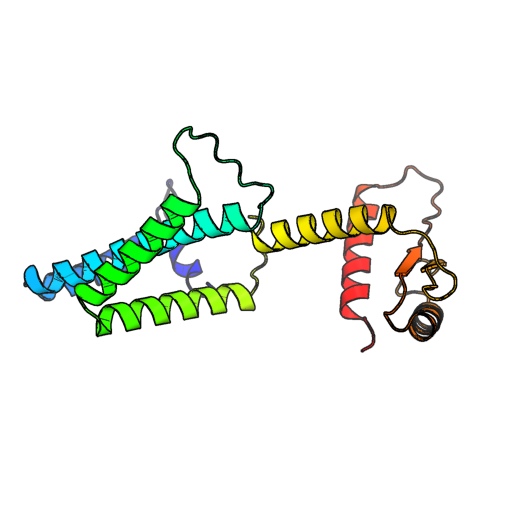69 ? 3.152 -8.706 -37.961 1.00 89.50 169 ALA A CA 1
ATOM 1340 C C . ALA A 1 169 ? 4.600 -8.911 -37.477 1.00 89.50 169 ALA A C 1
ATOM 1342 O O . ALA A 1 169 ? 4.966 -9.996 -37.033 1.00 89.50 169 ALA A O 1
ATOM 1343 N N . LEU A 1 170 ? 5.408 -7.848 -37.501 1.00 90.00 170 LEU A N 1
ATOM 1344 C CA . LEU A 1 170 ? 6.798 -7.877 -37.044 1.00 90.00 170 LEU A CA 1
ATOM 1345 C C . LEU A 1 170 ? 6.860 -8.062 -35.519 1.00 90.00 170 LEU A C 1
ATOM 1347 O O . LEU A 1 170 ? 7.645 -8.859 -35.010 1.00 90.00 170 LEU A O 1
ATOM 1351 N N . LEU A 1 171 ? 5.966 -7.385 -34.796 1.00 89.25 171 LEU A N 1
ATOM 1352 C CA . LEU A 1 171 ? 5.814 -7.537 -33.352 1.00 89.25 171 LEU A CA 1
ATOM 1353 C C . LEU A 1 171 ? 5.447 -8.981 -32.973 1.00 89.25 171 LEU A C 1
ATOM 1355 O O . LEU A 1 171 ? 6.064 -9.551 -32.079 1.00 89.25 171 LEU A O 1
ATOM 1359 N N . HIS A 1 172 ? 4.500 -9.593 -33.687 1.00 88.81 172 HIS A N 1
ATOM 1360 C CA . HIS A 1 172 ? 4.082 -10.979 -33.466 1.00 88.81 172 HIS A CA 1
ATOM 1361 C C . HIS A 1 172 ? 5.196 -11.975 -33.802 1.00 88.81 172 HIS A C 1
ATOM 1363 O O . HIS A 1 172 ? 5.392 -12.931 -33.058 1.00 88.81 172 HIS A O 1
ATOM 1369 N N . LEU A 1 173 ? 5.957 -11.737 -34.874 1.00 90.00 173 LEU A N 1
ATOM 1370 C CA . LEU A 1 173 ? 7.092 -12.577 -35.254 1.00 90.00 173 LEU A CA 1
ATOM 1371 C C . LEU A 1 173 ? 8.168 -12.597 -34.161 1.00 90.00 173 LEU A C 1
ATOM 1373 O O . LEU A 1 173 ? 8.588 -13.666 -33.721 1.00 90.00 173 LEU A O 1
ATOM 1377 N N . VAL A 1 174 ? 8.591 -11.423 -33.682 1.00 89.50 174 VAL A N 1
ATOM 1378 C CA . VAL A 1 174 ? 9.614 -11.345 -32.626 1.00 89.50 174 VAL A CA 1
ATOM 1379 C C . VAL A 1 174 ? 9.070 -11.858 -31.292 1.00 89.50 174 VAL A C 1
ATOM 1381 O O . VAL A 1 174 ? 9.797 -12.502 -30.535 1.00 89.50 174 VAL A O 1
ATOM 1384 N N . HIS A 1 175 ? 7.783 -11.657 -31.013 1.00 88.19 175 HIS A N 1
ATOM 1385 C CA . HIS A 1 175 ? 7.140 -12.262 -29.851 1.00 88.19 175 HIS A CA 1
ATOM 1386 C C . HIS A 1 175 ? 7.134 -13.800 -29.925 1.00 88.19 175 HIS A C 1
ATOM 1388 O O . HIS A 1 175 ? 7.480 -14.461 -28.948 1.00 88.19 175 HIS A O 1
ATOM 1394 N N . ALA A 1 176 ? 6.824 -14.379 -31.090 1.00 87.50 176 ALA A N 1
ATOM 1395 C CA . ALA A 1 176 ? 6.848 -15.825 -31.315 1.00 87.50 176 ALA A CA 1
ATOM 1396 C C . ALA A 1 176 ? 8.263 -16.417 -31.215 1.00 87.50 176 ALA A C 1
ATOM 1398 O O . ALA A 1 176 ? 8.417 -17.565 -30.797 1.00 87.50 176 ALA A O 1
ATOM 1399 N N . PHE A 1 177 ? 9.288 -15.635 -31.563 1.00 85.00 177 PHE A N 1
ATOM 1400 C CA . PHE A 1 177 ? 10.693 -16.007 -31.401 1.00 85.00 177 PHE A CA 1
ATOM 1401 C C . PHE A 1 177 ? 11.152 -15.939 -29.937 1.00 85.00 177 PHE A C 1
ATOM 1403 O O . PHE A 1 177 ? 11.793 -16.860 -29.439 1.00 85.00 177 PHE A O 1
ATOM 1410 N N . THR A 1 178 ? 10.803 -14.865 -29.224 1.00 86.00 178 THR A N 1
ATOM 1411 C CA . THR A 1 178 ? 11.250 -14.643 -27.838 1.00 86.00 178 THR A CA 1
ATOM 1412 C C . THR A 1 178 ? 10.437 -15.417 -26.795 1.00 86.00 178 THR A C 1
ATOM 1414 O O . THR A 1 178 ? 10.962 -15.665 -25.712 1.00 86.00 178 THR A O 1
ATOM 1417 N N . LYS A 1 179 ? 9.184 -15.808 -27.087 1.00 81.19 179 LYS A N 1
ATOM 1418 C CA . LYS A 1 179 ? 8.282 -16.632 -26.245 1.00 81.19 179 LYS A CA 1
ATOM 1419 C C . LYS A 1 179 ? 8.245 -16.256 -24.755 1.00 81.19 179 LYS A C 1
ATOM 1421 O O . LYS A 1 179 ? 8.120 -17.127 -23.901 1.00 81.19 179 LYS A O 1
ATOM 1426 N N . ASN A 1 180 ? 8.360 -14.968 -24.423 1.00 76.19 180 ASN A N 1
ATOM 1427 C CA . ASN A 1 180 ? 8.477 -14.455 -23.044 1.00 76.19 180 ASN A CA 1
ATOM 1428 C C . ASN A 1 180 ? 9.720 -14.930 -22.259 1.00 76.19 180 ASN A C 1
ATOM 1430 O O . ASN A 1 180 ? 9.789 -14.734 -21.049 1.00 76.19 180 ASN A O 1
ATOM 1434 N N . VAL A 1 181 ? 10.697 -15.540 -22.928 1.00 82.50 181 VAL A N 1
ATOM 1435 C CA . VAL A 1 181 ? 11.942 -16.040 -22.330 1.00 82.50 181 VAL A CA 1
ATOM 1436 C C . VAL A 1 181 ? 13.059 -14.991 -22.420 1.00 82.50 181 VAL A C 1
ATOM 1438 O O . VAL A 1 181 ? 13.961 -14.979 -21.587 1.00 82.50 181 VAL A O 1
ATOM 1441 N N . GLY A 1 182 ? 12.992 -14.098 -23.412 1.00 83.88 182 GLY A N 1
ATOM 1442 C CA . GLY A 1 182 ? 13.952 -13.018 -23.647 1.00 83.88 182 GLY A CA 1
ATOM 1443 C C . GLY A 1 182 ? 13.360 -11.611 -23.513 1.00 83.88 182 GLY A C 1
ATOM 1444 O O . GLY A 1 182 ? 12.152 -11.435 -23.344 1.00 83.88 182 GLY A O 1
ATOM 1445 N N . LEU A 1 183 ? 14.223 -10.598 -23.611 1.00 88.88 183 LEU A N 1
ATOM 1446 C CA . LEU A 1 183 ? 13.833 -9.186 -23.577 1.00 88.88 183 LEU A CA 1
ATOM 1447 C C . LEU A 1 183 ? 13.461 -8.702 -24.986 1.00 88.88 183 LEU A C 1
ATOM 1449 O O . LEU A 1 183 ? 14.240 -8.853 -25.922 1.00 88.88 183 LEU A O 1
ATOM 1453 N N . MET A 1 184 ? 12.296 -8.071 -25.134 1.00 89.62 184 MET A N 1
ATOM 1454 C CA . MET A 1 184 ? 11.865 -7.435 -26.383 1.00 89.62 184 MET A CA 1
ATOM 1455 C C . MET A 1 184 ? 11.601 -5.948 -26.142 1.00 89.62 184 MET A C 1
ATOM 1457 O O . MET A 1 184 ? 10.754 -5.589 -25.326 1.00 89.62 184 MET A O 1
ATOM 1461 N N . ILE A 1 185 ? 12.297 -5.085 -26.881 1.00 91.56 185 ILE A N 1
ATOM 1462 C CA . ILE A 1 185 ? 12.158 -3.625 -26.806 1.00 91.56 185 ILE A CA 1
ATOM 1463 C C . ILE A 1 185 ? 11.622 -3.121 -28.146 1.00 91.56 185 ILE A C 1
ATOM 1465 O O . ILE A 1 185 ? 12.187 -3.429 -29.189 1.00 91.56 185 ILE A O 1
ATOM 1469 N N . CYS A 1 186 ? 10.545 -2.333 -28.145 1.00 91.19 186 CYS A N 1
ATOM 1470 C CA . CYS A 1 186 ? 10.032 -1.696 -29.362 1.00 91.19 186 CYS A CA 1
ATOM 1471 C C . CYS A 1 186 ? 10.682 -0.319 -29.551 1.00 91.19 186 CYS A C 1
ATOM 1473 O O . CYS A 1 186 ? 10.482 0.577 -28.734 1.00 91.19 186 CYS A O 1
ATOM 1475 N N . GLY A 1 187 ? 11.442 -0.151 -30.631 1.00 91.88 187 GLY A N 1
ATOM 1476 C CA . GLY A 1 187 ? 12.073 1.107 -31.017 1.00 91.88 187 GLY A CA 1
ATOM 1477 C C . GLY A 1 187 ? 11.222 1.900 -32.011 1.00 91.88 187 GLY A C 1
ATOM 1478 O O . GLY A 1 187 ? 10.808 1.379 -33.052 1.00 91.88 187 GLY A O 1
ATOM 1479 N N . HIS A 1 188 ? 11.014 3.183 -31.715 1.00 91.00 188 HIS A N 1
ATOM 1480 C CA . HIS 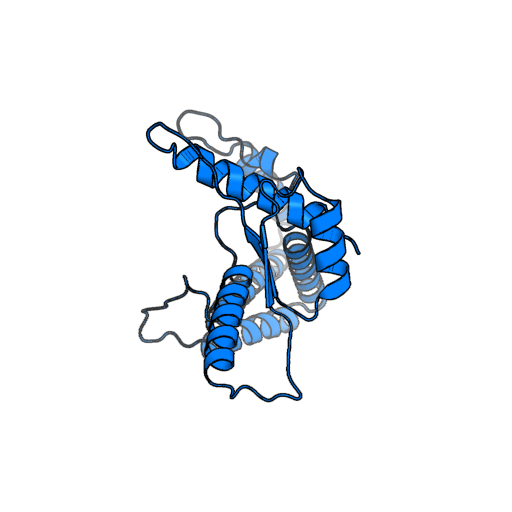A 1 188 ? 10.405 4.153 -32.620 1.00 91.00 188 HIS A CA 1
ATOM 1481 C C . HIS A 1 188 ? 11.309 5.376 -32.747 1.00 91.00 188 HIS A C 1
ATOM 1483 O O . HIS A 1 188 ? 11.639 6.011 -31.748 1.00 91.00 188 HIS A O 1
ATOM 1489 N N . VAL A 1 189 ? 11.672 5.729 -33.979 1.00 89.25 189 VAL A N 1
ATOM 1490 C CA . VAL A 1 189 ? 12.375 6.979 -34.275 1.00 89.25 189 VAL A CA 1
ATOM 1491 C C . VAL A 1 189 ? 11.374 7.937 -34.899 1.00 89.25 189 VAL A C 1
ATOM 1493 O O . VAL A 1 189 ? 10.823 7.663 -35.965 1.00 89.25 189 VAL A O 1
ATOM 1496 N N . ARG A 1 190 ? 11.141 9.065 -34.228 1.00 84.00 190 ARG A N 1
ATOM 1497 C CA . ARG A 1 190 ? 10.311 10.146 -34.752 1.00 84.00 190 ARG A CA 1
ATOM 1498 C C . ARG A 1 190 ? 11.195 11.095 -35.549 1.00 84.00 190 ARG A C 1
ATOM 1500 O O . ARG A 1 190 ? 11.964 11.863 -34.981 1.00 84.00 190 ARG A O 1
ATOM 1507 N N . THR A 1 191 ? 11.075 11.052 -36.867 1.00 82.94 191 THR A N 1
ATOM 1508 C CA . THR A 1 191 ? 11.757 11.989 -37.761 1.00 82.94 191 THR A CA 1
ATOM 1509 C C . THR A 1 191 ? 10.951 13.286 -37.842 1.00 82.94 191 THR A C 1
ATOM 1511 O O . THR A 1 191 ? 9.803 13.274 -38.284 1.00 82.94 191 THR A O 1
ATOM 1514 N N . GLY A 1 192 ? 11.523 14.407 -37.401 1.00 79.38 192 GLY A N 1
ATOM 1515 C CA . GLY A 1 192 ? 10.897 15.727 -37.488 1.00 79.38 192 GLY A CA 1
ATOM 1516 C C . GLY A 1 192 ? 11.931 16.806 -37.795 1.00 79.38 192 GLY A C 1
ATOM 1517 O O . GLY A 1 192 ? 12.998 16.823 -37.195 1.00 79.38 192 GLY A O 1
ATOM 1518 N N . SER A 1 193 ? 11.613 17.711 -38.724 1.00 67.88 193 SER A N 1
ATOM 1519 C CA . SER A 1 193 ? 12.519 18.787 -39.170 1.00 67.88 193 SER A CA 1
ATOM 1520 C C . SER A 1 193 ? 12.499 20.033 -38.268 1.00 67.88 193 SER A C 1
ATOM 1522 O O . SER A 1 193 ? 13.236 20.986 -38.508 1.00 67.88 193 SER A O 1
ATOM 1524 N N . ARG A 1 194 ? 11.625 20.070 -37.255 1.00 71.69 194 ARG A N 1
ATOM 1525 C CA . ARG A 1 194 ? 11.382 21.224 -36.371 1.00 71.69 194 ARG A CA 1
ATOM 1526 C C . ARG A 1 194 ? 11.614 20.827 -34.911 1.00 71.69 194 ARG A C 1
ATOM 1528 O O . ARG A 1 194 ? 11.659 19.637 -34.609 1.00 71.69 194 ARG A O 1
ATOM 1535 N N . ARG A 1 195 ? 11.746 21.819 -34.013 1.00 77.81 195 ARG A N 1
ATOM 1536 C CA . ARG A 1 195 ? 11.995 21.598 -32.573 1.00 77.81 195 ARG A CA 1
ATOM 1537 C C . ARG A 1 195 ? 11.075 20.493 -32.023 1.00 77.81 195 ARG A C 1
ATOM 1539 O O . ARG A 1 195 ? 9.856 20.615 -32.172 1.00 77.81 195 ARG A O 1
ATOM 1546 N N . PRO A 1 196 ? 11.627 19.429 -31.415 1.00 75.12 196 PRO A N 1
ATOM 1547 C CA . PRO A 1 196 ? 10.829 18.309 -30.942 1.00 75.12 196 PRO A CA 1
ATOM 1548 C C . PRO A 1 196 ? 9.934 18.745 -29.779 1.00 75.12 196 PRO A C 1
ATOM 1550 O O . PRO A 1 196 ? 10.402 19.336 -28.805 1.00 75.12 196 PRO A O 1
ATOM 1553 N N . ASN A 1 197 ? 8.637 18.441 -29.869 1.00 82.50 197 ASN A N 1
ATOM 1554 C CA . ASN A 1 197 ? 7.724 18.638 -28.749 1.00 82.50 197 ASN A CA 1
ATOM 1555 C C . ASN A 1 197 ? 7.866 17.473 -27.760 1.00 82.50 197 ASN A C 1
ATOM 1557 O O . ASN A 1 197 ? 7.254 16.416 -27.926 1.00 82.50 197 ASN A O 1
ATOM 1561 N N . PHE A 1 198 ? 8.685 17.669 -26.727 1.00 84.56 198 PHE A N 1
ATOM 1562 C CA . PHE A 1 198 ? 8.944 16.652 -25.706 1.00 84.56 198 PHE A CA 1
ATOM 1563 C C . PHE A 1 198 ? 7.691 16.259 -24.913 1.00 84.56 198 PHE A C 1
ATOM 1565 O O . PHE A 1 198 ? 7.566 15.105 -24.511 1.00 84.56 198 PHE A O 1
ATOM 1572 N N . LYS A 1 199 ? 6.738 17.180 -24.721 1.00 85.62 199 LYS A N 1
ATOM 1573 C CA . LYS A 1 199 ? 5.506 16.897 -23.970 1.00 85.62 199 LYS A CA 1
ATOM 1574 C C . LYS A 1 199 ? 4.617 15.899 -24.712 1.00 85.62 199 LYS A C 1
ATOM 1576 O O . LYS A 1 199 ? 4.126 14.945 -24.111 1.00 85.62 199 LYS A O 1
ATOM 1581 N N . ASP A 1 200 ? 4.469 16.086 -26.021 1.00 85.44 200 ASP A N 1
ATOM 1582 C CA . ASP A 1 200 ? 3.717 15.156 -26.868 1.00 85.44 200 ASP A CA 1
ATOM 1583 C C . ASP A 1 200 ? 4.421 13.802 -26.953 1.00 85.44 200 ASP A C 1
ATOM 1585 O O . ASP A 1 200 ? 3.762 12.771 -26.887 1.00 85.44 200 ASP A O 1
ATOM 1589 N N . LEU A 1 201 ? 5.758 13.788 -27.017 1.00 85.69 201 LEU A N 1
ATOM 1590 C CA . LEU A 1 201 ? 6.538 12.551 -27.065 1.00 85.69 201 LEU A CA 1
ATOM 1591 C C . LEU A 1 201 ? 6.317 11.669 -25.823 1.00 85.69 201 LEU A C 1
ATOM 1593 O O . LEU A 1 201 ? 6.108 10.466 -25.959 1.00 85.69 201 LEU A O 1
ATOM 1597 N N . VAL A 1 202 ? 6.314 12.260 -24.623 1.00 87.56 202 VAL A N 1
ATOM 1598 C CA . VAL A 1 202 ? 6.070 11.533 -23.362 1.00 87.56 202 VAL A CA 1
ATOM 1599 C C . VAL A 1 202 ? 4.630 11.010 -23.281 1.00 87.56 202 VAL A C 1
ATOM 1601 O O . VAL A 1 202 ? 4.392 9.873 -22.854 1.00 87.56 202 VAL A O 1
ATOM 1604 N N . ASN A 1 203 ? 3.659 11.813 -23.724 1.00 89.06 203 ASN A N 1
ATOM 1605 C CA . ASN A 1 203 ? 2.256 11.401 -23.780 1.00 89.06 203 ASN A CA 1
ATOM 1606 C C . ASN A 1 203 ? 2.048 10.246 -24.769 1.00 89.06 203 ASN A C 1
ATOM 1608 O O . ASN A 1 203 ? 1.404 9.250 -24.425 1.00 89.06 203 ASN A O 1
ATOM 1612 N N . ASP A 1 204 ? 2.635 10.346 -25.963 1.00 88.31 204 ASP A N 1
ATOM 1613 C CA . ASP A 1 204 ? 2.598 9.307 -26.989 1.00 88.31 204 ASP A CA 1
ATOM 1614 C C . ASP A 1 204 ? 3.256 8.019 -26.484 1.00 88.31 204 ASP A C 1
ATOM 1616 O O . ASP A 1 204 ? 2.654 6.949 -26.577 1.00 88.31 204 ASP A O 1
ATOM 1620 N N . GLN A 1 205 ? 4.441 8.105 -25.871 1.00 89.50 205 GLN A N 1
ATOM 1621 C CA . GLN A 1 205 ? 5.125 6.951 -25.282 1.00 89.50 205 GLN A CA 1
ATOM 1622 C C . GLN A 1 205 ? 4.231 6.229 -24.266 1.00 89.50 205 GLN A C 1
ATOM 1624 O O . GLN A 1 205 ? 4.047 5.014 -24.354 1.00 89.50 205 GLN A O 1
ATOM 1629 N N . THR A 1 206 ? 3.616 6.972 -23.341 1.00 88.75 206 THR A N 1
ATOM 1630 C CA . THR A 1 206 ? 2.720 6.400 -22.325 1.00 88.75 206 THR A CA 1
ATOM 1631 C C . THR A 1 206 ? 1.491 5.748 -22.969 1.00 88.75 206 THR A C 1
ATOM 1633 O O . THR A 1 206 ? 1.074 4.656 -22.573 1.00 88.75 206 THR A O 1
ATOM 1636 N N . ARG A 1 207 ? 0.916 6.385 -23.997 1.00 89.19 207 ARG A N 1
ATOM 1637 C CA . ARG A 1 207 ? -0.231 5.864 -24.754 1.00 89.19 207 ARG A CA 1
ATOM 1638 C C . ARG A 1 207 ? 0.105 4.549 -25.459 1.00 89.19 207 ARG A C 1
ATOM 1640 O O . ARG A 1 207 ? -0.656 3.588 -25.335 1.00 89.19 207 ARG A O 1
ATOM 1647 N N . TYR A 1 208 ? 1.230 4.485 -26.167 1.00 90.06 208 TYR A N 1
ATOM 1648 C CA . TYR A 1 208 ? 1.647 3.284 -26.892 1.00 90.06 208 TYR A CA 1
ATOM 1649 C C . TYR A 1 208 ? 2.096 2.160 -25.955 1.00 90.06 208 TYR A C 1
ATOM 1651 O O . TYR A 1 208 ? 1.792 1.000 -26.222 1.00 90.06 208 TYR A O 1
ATOM 1659 N N . GLN A 1 209 ? 2.719 2.481 -24.819 1.00 89.44 209 GLN A N 1
ATOM 1660 C CA . GLN A 1 209 ? 3.045 1.494 -23.790 1.00 89.44 209 GLN A CA 1
ATOM 1661 C C . GLN A 1 209 ? 1.780 0.845 -23.212 1.00 89.44 209 GLN A C 1
ATOM 1663 O O . GLN A 1 209 ? 1.713 -0.378 -23.089 1.00 89.44 209 GLN A O 1
ATOM 1668 N N . ARG A 1 210 ? 0.735 1.634 -22.919 1.00 88.62 210 ARG A N 1
ATOM 1669 C CA . ARG A 1 210 ? -0.568 1.094 -22.488 1.00 88.62 210 ARG A CA 1
ATOM 1670 C C . ARG A 1 210 ? -1.214 0.225 -23.565 1.00 88.62 210 ARG A C 1
ATOM 1672 O O . ARG A 1 210 ? -1.753 -0.832 -23.246 1.00 88.62 210 ARG A O 1
ATOM 1679 N N . TRP A 1 211 ? -1.153 0.650 -24.829 1.00 89.44 211 TRP A N 1
ATOM 1680 C CA . TRP A 1 211 ? -1.666 -0.139 -25.951 1.00 89.44 211 TRP A CA 1
ATOM 1681 C C . TRP A 1 211 ? -0.945 -1.489 -26.071 1.00 89.44 211 TRP A C 1
ATOM 1683 O O . TRP A 1 211 ? -1.608 -2.517 -26.195 1.00 89.44 211 TRP A O 1
ATOM 1693 N N . LEU A 1 212 ? 0.385 -1.506 -25.945 1.00 87.06 212 LEU A N 1
ATOM 1694 C CA . LEU A 1 212 ? 1.193 -2.726 -25.991 1.00 87.06 212 LEU A CA 1
ATOM 1695 C C . LEU A 1 212 ? 0.835 -3.690 -24.850 1.00 87.06 212 LEU A C 1
ATOM 1697 O O . LEU A 1 212 ? 0.626 -4.876 -25.089 1.00 87.06 212 LEU A O 1
ATOM 1701 N N . LEU A 1 213 ? 0.702 -3.178 -23.621 1.00 85.06 213 LEU A N 1
ATOM 1702 C CA . LEU A 1 213 ? 0.314 -3.981 -22.456 1.00 85.06 213 LEU A CA 1
ATOM 1703 C C . LEU A 1 213 ? -1.089 -4.588 -22.604 1.00 85.06 213 LEU A C 1
ATOM 1705 O O . LEU A 1 213 ? -1.310 -5.717 -22.176 1.00 85.06 213 LEU A O 1
ATOM 1709 N N . LYS A 1 214 ? -2.025 -3.863 -23.231 1.00 84.88 214 LYS A N 1
ATOM 1710 C CA . LYS A 1 214 ? -3.391 -4.346 -23.489 1.00 84.88 214 LYS A CA 1
ATOM 1711 C C . LYS A 1 214 ? -3.454 -5.375 -24.622 1.00 84.88 214 LYS A C 1
ATOM 1713 O O . LYS A 1 214 ? -4.288 -6.271 -24.577 1.00 84.88 214 LYS A O 1
ATOM 1718 N N . THR A 1 215 ? -2.595 -5.229 -25.628 1.00 79.25 215 THR A N 1
ATOM 1719 C CA . THR A 1 215 ? -2.604 -6.039 -26.861 1.00 79.25 215 THR A CA 1
ATOM 1720 C C . THR A 1 215 ? -1.643 -7.226 -26.776 1.00 79.25 215 THR A C 1
ATOM 1722 O O . THR A 1 215 ? -1.433 -7.914 -27.769 1.00 79.25 215 THR A O 1
ATOM 1725 N N . ARG A 1 216 ? -1.046 -7.483 -25.602 1.00 68.38 216 ARG A N 1
ATOM 1726 C CA . ARG A 1 216 ? -0.126 -8.603 -25.396 1.00 68.38 216 ARG A CA 1
ATOM 1727 C C . ARG A 1 216 ? -0.831 -9.918 -25.781 1.00 68.38 216 ARG A C 1
ATOM 1729 O O . ARG A 1 216 ? -1.805 -10.274 -25.112 1.00 68.38 216 ARG A O 1
ATOM 1736 N N . PRO A 1 217 ? -0.378 -10.620 -26.836 1.00 59.28 217 PRO A N 1
ATOM 1737 C CA . PRO A 1 217 ? -0.926 -11.926 -27.173 1.00 59.28 217 PRO A CA 1
ATOM 1738 C C . PRO A 1 217 ? -0.659 -12.884 -26.002 1.00 59.28 217 PRO A C 1
ATOM 1740 O O . PRO A 1 217 ? 0.404 -12.819 -25.378 1.00 59.28 217 PRO A O 1
ATOM 1743 N N . ARG A 1 218 ? -1.675 -13.675 -25.641 1.00 52.22 218 ARG A N 1
ATOM 1744 C CA . ARG A 1 218 ? -1.568 -14.709 -24.603 1.00 52.22 218 ARG A CA 1
ATOM 1745 C C . ARG A 1 218 ? -0.721 -15.872 -25.093 1.00 52.22 218 ARG A C 1
ATOM 1747 O O . ARG A 1 218 ? -0.864 -16.215 -26.286 1.00 52.22 218 ARG A O 1
#

Sequence (218 aa):
YPGLEMFAKGYGKNNEPLRGYILTFCIALAFILIAQLNVIAPIISNFFLASYALINFSVFHASLANSPGWRPSFKFYNMWVSLAGAVLCCVVMFVINWWAALMTNVIVMGLYIYVSYKKPDVNWGSSTQALTYHQALTHSLHLSSVEDHIKNFRPQCLVMTGYPNSRPALLHLVHAFTKNVGLMICGHVRTGSRRP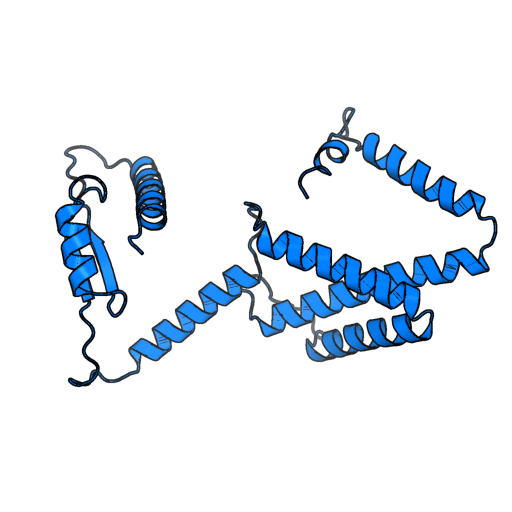NFKDLVNDQTRYQRWLLKTRPR

Organism: Oncorhynchus mykiss (NCBI:txid8022)

Radius of gyration: 26.37 Å; chains: 1; bounding box: 59×51×69 Å

pLDDT: mean 85.88, std 8.9, range [52.22, 97.19]

Secondary structure (DSSP, 8-state):
-TTGGGGG--BTTTTB-HHHHHHHHHHHHHHHTT--HHHHHHHHHHHHHHHHHHHHHHHHHHHHTT-TT-----TT--HHHHHHHHHHHHHHHHHH-HHHHHHHHHHHHHHHHHHHHH----TT--HHHHHHHHHHHHHHHHHTTSPP-GGG----EEE--SSTTT-HHHHHHHHHHHTTTS-EEE------SS---HHHHHHHHHHHHHHHHHS---

InterPro domains:
  IPR004841 Amino acid permease/SLC12A domain [PF00324] (6-158)
  IPR004842 SLC12A transporter family [PTHR11827] (1-212)
  IPR018491 SLC12A transporter, C-terminal [PF03522] (167-216)